Protein AF-A0A6H0ZRG8-F1 (afdb_monomer_lite)

Sequence (282 aa):
MTDARDALKAEMEMLRTNYLALLDKEEKEQVYQKYLEENTRLIPRDFVQNHGVSFDIVLRKPAFGADYKSDFFFLSKSTVLWHAVHIEIEKPASKYFKDSTNEFHPDFLHAQQQINDWRAWLDRSNEGAFRSAVSALMVPLATNPIEHKYVLVYGRRSEYDGNDIRRSKVAALVKSSGIKIQSFDSLAEGLAGKSPVNIGIRKNEYIDVIGDEFLKSEGCAWIEPTQFRLSQSAKDKLMNMDGGGPYMKSVRTVGGKSVDSYKYVGENVRVRSDKEPVIDEA

InterPro domains:
  IPR025359 Shedu protein SduA, C-terminal [PF14082] (27-187)

Foldseek 3Di:
DVVVVVVVVVVLVVLLVVLVVVLVPQDAPVVVLVSCQVVVLLPDDPPADPQGWQLLEKEAQDDDDPPDTARIWTWHDDPAEIETEGEHEHHQAFAQADPPDLHGDVVNVVLVVNVVVVVVVCVPPCVVVVLLQCVQRCPDPSVHYYDYAYEYAGHAPVNCPPPPSSVVVQVVVVPDPRYHYHYSNVSSVSNVPGDHGWYWYRDPQATETDDLASPSLLCLQIGDQARYEYEPNHLVVLLPPDCPDPPHQSWHADPNDIDRSSNVSSVRHHYDYPPDDPDDPD

pLDDT: mean 91.86, std 9.95, range [37.97, 98.69]

Structure (mmCIF, N/CA/C/O backbone):
data_AF-A0A6H0ZRG8-F1
#
_entry.id   AF-A0A6H0ZRG8-F1
#
loop_
_atom_site.group_PDB
_atom_site.id
_atom_site.type_symbol
_atom_site.label_atom_id
_atom_site.label_alt_id
_atom_site.label_comp_id
_atom_site.label_asym_id
_atom_site.label_entity_id
_atom_site.label_seq_id
_atom_site.pdbx_PDB_ins_code
_atom_site.Cartn_x
_atom_site.Cartn_y
_atom_site.Cartn_z
_atom_site.occupancy
_atom_site.B_iso_or_equiv
_atom_site.auth_seq_id
_atom_site.auth_comp_id
_atom_site.auth_asym_id
_atom_site.auth_atom_id
_atom_site.pdbx_PDB_model_num
ATOM 1 N N . MET A 1 1 ? -10.791 -27.011 -13.797 1.00 57.69 1 MET A N 1
ATOM 2 C CA . MET A 1 1 ? -11.063 -25.613 -13.384 1.00 57.69 1 MET A CA 1
ATOM 3 C C . MET A 1 1 ? -11.597 -25.520 -11.950 1.00 57.69 1 MET A C 1
ATOM 5 O O . MET A 1 1 ? -11.272 -24.551 -11.283 1.00 57.69 1 MET A O 1
ATOM 9 N N . THR A 1 2 ? -12.355 -26.509 -11.459 1.00 67.81 2 THR A N 1
ATOM 10 C CA . THR A 1 2 ? -12.862 -26.592 -10.070 1.00 67.81 2 THR A CA 1
ATOM 11 C C . THR A 1 2 ? -11.737 -26.696 -9.030 1.00 67.81 2 THR A C 1
ATOM 13 O O . THR A 1 2 ? -11.695 -25.905 -8.101 1.00 67.81 2 THR A O 1
ATOM 16 N N . ASP A 1 3 ? -10.741 -27.547 -9.287 1.00 82.19 3 ASP A N 1
ATOM 17 C CA . ASP A 1 3 ? -9.655 -27.860 -8.344 1.00 82.19 3 ASP A CA 1
ATOM 18 C C . ASP A 1 3 ? -8.785 -26.647 -7.943 1.00 82.19 3 ASP A C 1
ATOM 20 O O . ASP A 1 3 ? -8.596 -26.366 -6.766 1.00 82.19 3 ASP A O 1
ATOM 24 N N . ALA A 1 4 ? -8.345 -25.827 -8.907 1.00 85.25 4 ALA A N 1
ATOM 25 C CA . ALA A 1 4 ? -7.538 -2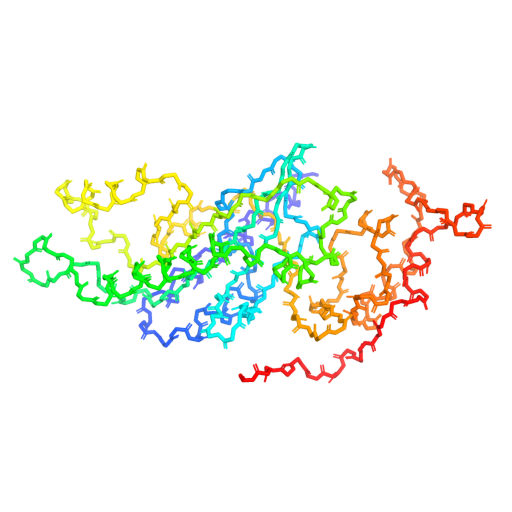4.632 -8.617 1.00 85.25 4 ALA A CA 1
ATOM 26 C C . ALA A 1 4 ? -8.313 -23.547 -7.844 1.00 85.25 4 ALA A C 1
ATOM 28 O O . ALA A 1 4 ? -7.747 -22.835 -7.015 1.00 85.25 4 ALA A O 1
ATOM 29 N N . ARG A 1 5 ? -9.618 -23.415 -8.109 1.00 86.56 5 ARG A N 1
ATOM 30 C CA . ARG A 1 5 ? -10.486 -22.478 -7.386 1.00 86.56 5 ARG A CA 1
ATOM 31 C C . ARG A 1 5 ? -10.724 -22.952 -5.953 1.00 86.56 5 ARG A C 1
ATOM 33 O O . ARG A 1 5 ? -10.727 -22.128 -5.041 1.00 86.56 5 ARG A O 1
ATOM 40 N N . ASP A 1 6 ? -10.917 -24.253 -5.770 1.00 91.00 6 ASP A N 1
ATOM 41 C CA . ASP A 1 6 ? -11.123 -24.861 -4.459 1.00 91.00 6 ASP A CA 1
ATOM 42 C C . ASP A 1 6 ? -9.838 -24.813 -3.621 1.00 91.00 6 ASP A C 1
ATOM 44 O O . ASP A 1 6 ? -9.893 -24.442 -2.449 1.00 91.00 6 ASP A O 1
ATOM 48 N N . ALA A 1 7 ? -8.677 -25.055 -4.239 1.00 91.50 7 ALA A N 1
ATOM 49 C CA . ALA A 1 7 ? -7.369 -24.891 -3.612 1.00 91.50 7 ALA A CA 1
ATOM 50 C C . ALA A 1 7 ? -7.129 -23.445 -3.151 1.00 91.50 7 ALA A C 1
ATOM 52 O O . ALA A 1 7 ? -6.789 -23.221 -1.991 1.00 91.50 7 ALA A O 1
ATOM 53 N N . LEU A 1 8 ? -7.391 -22.455 -4.016 1.00 90.50 8 LEU A N 1
ATOM 54 C CA . LEU A 1 8 ? -7.283 -21.041 -3.647 1.00 90.50 8 LEU A CA 1
ATOM 55 C C . LEU A 1 8 ? -8.231 -20.691 -2.493 1.00 90.50 8 LEU A C 1
ATOM 57 O O . LEU A 1 8 ? -7.849 -19.996 -1.558 1.00 90.50 8 LEU A O 1
ATOM 61 N N . LYS A 1 9 ? -9.471 -21.186 -2.524 1.00 92.12 9 LYS A N 1
ATOM 62 C CA . LYS A 1 9 ? -10.422 -20.956 -1.434 1.00 92.12 9 LYS A CA 1
ATOM 63 C C . LYS A 1 9 ? -9.913 -21.544 -0.114 1.00 92.12 9 LYS A C 1
ATOM 65 O O . LYS A 1 9 ? -10.014 -20.881 0.914 1.00 92.12 9 LYS A O 1
ATOM 70 N N . ALA A 1 10 ? -9.353 -22.753 -0.139 1.00 93.81 10 ALA A N 1
ATOM 71 C CA . ALA A 1 10 ? -8.781 -23.393 1.043 1.00 93.81 10 ALA A CA 1
ATOM 72 C C . ALA A 1 10 ? -7.569 -22.621 1.593 1.00 93.81 10 ALA A C 1
ATOM 74 O O . ALA A 1 10 ? -7.486 -22.400 2.800 1.00 93.81 10 ALA A O 1
ATOM 75 N N . GLU A 1 11 ? -6.674 -22.152 0.718 1.00 93.25 11 GLU A N 1
ATOM 76 C CA . GLU A 1 11 ? -5.546 -21.284 1.083 1.00 93.25 11 GLU A CA 1
ATOM 77 C C . GLU A 1 11 ? -6.035 -20.004 1.774 1.00 93.25 11 GLU A C 1
ATOM 79 O O . GLU A 1 11 ? -5.527 -19.621 2.827 1.00 93.25 11 GLU A O 1
ATOM 84 N N . MET A 1 12 ? -7.066 -19.362 1.221 1.00 94.62 12 MET A N 1
ATOM 85 C CA . MET A 1 12 ? -7.608 -18.115 1.760 1.00 94.62 12 MET A CA 1
ATOM 86 C C . MET A 1 12 ? -8.301 -18.302 3.108 1.00 94.62 12 MET A C 1
ATOM 88 O O . MET A 1 12 ? -8.148 -17.450 3.981 1.00 94.62 12 MET A O 1
ATOM 92 N N . GLU A 1 13 ? -9.029 -19.402 3.309 1.00 95.56 13 GLU A N 1
ATOM 93 C CA . GLU A 1 13 ? -9.603 -19.714 4.622 1.00 95.56 13 GLU A CA 1
ATOM 94 C C . GLU A 1 13 ? -8.511 -20.030 5.648 1.00 95.56 13 GLU A C 1
ATOM 96 O O . GLU A 1 13 ? -8.575 -19.546 6.775 1.00 95.56 13 GLU A O 1
ATOM 101 N N . MET A 1 14 ? -7.456 -20.752 5.259 1.00 96.44 14 MET A N 1
ATOM 102 C CA . MET A 1 14 ? -6.316 -20.997 6.145 1.00 96.44 14 MET A CA 1
ATOM 103 C C . MET A 1 14 ? -5.613 -19.691 6.536 1.00 96.44 14 MET A C 1
ATOM 105 O O . MET A 1 14 ? -5.341 -19.466 7.717 1.00 96.44 14 MET A O 1
ATOM 109 N N . LEU A 1 15 ? -5.372 -18.801 5.567 1.00 97.44 15 LEU A N 1
ATOM 110 C CA . LEU A 1 15 ? -4.828 -17.468 5.817 1.00 97.44 15 LEU A CA 1
ATOM 111 C C . LEU A 1 15 ? -5.726 -16.679 6.775 1.00 97.44 15 LEU A C 1
ATOM 113 O O . LEU A 1 15 ? -5.236 -16.092 7.738 1.00 97.44 15 LEU A O 1
ATOM 117 N N . ARG A 1 16 ? -7.042 -16.701 6.550 1.00 97.56 16 ARG A N 1
ATOM 118 C CA . ARG A 1 16 ? -8.023 -16.040 7.414 1.00 97.56 16 ARG A CA 1
ATOM 119 C C . ARG A 1 16 ? -7.945 -16.552 8.850 1.00 97.56 16 ARG A C 1
ATOM 121 O O . ARG A 1 16 ? -7.878 -15.743 9.772 1.00 97.56 16 ARG A O 1
ATOM 128 N N . THR A 1 17 ? -7.944 -17.869 9.045 1.00 97.69 17 THR A N 1
ATOM 129 C CA . THR A 1 17 ? -7.867 -18.493 10.372 1.00 97.69 17 THR A CA 1
ATOM 130 C C . THR A 1 17 ? -6.570 -18.125 11.084 1.00 97.69 17 THR A C 1
ATOM 132 O O . THR A 1 17 ? -6.612 -17.676 12.229 1.00 97.69 17 THR A O 1
ATOM 135 N N . ASN A 1 18 ? -5.429 -18.252 10.402 1.00 98.19 18 ASN A N 1
ATOM 136 C CA . ASN A 1 18 ? -4.121 -17.930 10.972 1.00 98.19 18 ASN A CA 1
ATOM 137 C C . ASN A 1 18 ? -4.013 -16.449 11.343 1.00 98.19 18 ASN A C 1
ATOM 139 O O . ASN A 1 18 ? -3.494 -16.114 12.408 1.00 98.19 18 ASN A O 1
ATOM 143 N N . TYR A 1 19 ? -4.533 -15.572 10.484 1.00 98.19 19 TYR A N 1
ATOM 144 C CA . TYR A 1 19 ? -4.542 -14.140 10.723 1.00 98.19 19 TYR A CA 1
ATOM 145 C C . TYR A 1 19 ? -5.405 -13.778 11.929 1.00 98.19 19 TYR A C 1
ATOM 147 O O . TYR A 1 19 ? -4.916 -13.110 12.830 1.00 98.19 19 TYR A O 1
ATOM 155 N N . LEU A 1 20 ? -6.651 -14.258 12.005 1.00 97.38 20 LEU A N 1
ATOM 156 C CA . LEU A 1 20 ? -7.523 -13.972 13.150 1.00 97.38 20 LEU A CA 1
ATOM 157 C C . LEU A 1 20 ? -6.910 -14.467 14.467 1.00 97.38 20 LEU A C 1
ATOM 159 O O . LEU A 1 20 ? -6.910 -13.723 15.441 1.00 97.38 20 LEU A O 1
ATOM 163 N N . ALA A 1 21 ? -6.295 -15.654 14.468 1.00 97.81 21 ALA A N 1
ATOM 164 C CA . ALA A 1 21 ? -5.585 -16.177 15.634 1.00 97.81 21 ALA A CA 1
ATOM 165 C C . ALA A 1 21 ? -4.358 -15.333 16.032 1.00 97.81 21 ALA A C 1
ATOM 167 O O . ALA A 1 21 ? -3.977 -15.322 17.200 1.00 97.81 21 ALA A O 1
ATOM 168 N N . LEU A 1 22 ? -3.713 -14.637 15.088 1.00 98.19 22 LEU A N 1
ATOM 169 C CA . LEU A 1 22 ? -2.627 -13.698 15.384 1.00 98.19 22 LEU A CA 1
ATOM 170 C C . LEU A 1 22 ? -3.147 -12.427 16.072 1.00 98.19 22 LEU A C 1
ATOM 172 O O . LEU A 1 22 ? -2.476 -11.911 16.961 1.00 98.19 22 LEU A O 1
ATOM 176 N N . LEU A 1 23 ? -4.329 -11.930 15.693 1.00 97.25 23 LEU A N 1
ATOM 177 C CA . LEU A 1 23 ? -4.894 -10.693 16.254 1.00 97.25 23 LEU A CA 1
ATOM 178 C C . LEU A 1 23 ? -5.216 -10.800 17.749 1.00 97.25 23 LEU A C 1
ATOM 180 O O . LEU A 1 23 ? -5.255 -9.779 18.431 1.00 97.25 23 LEU A O 1
ATOM 184 N N . ASP A 1 24 ? -5.406 -12.020 18.250 1.00 95.88 24 ASP A N 1
ATOM 185 C CA . ASP A 1 24 ? -5.707 -12.297 19.657 1.00 95.88 24 ASP A CA 1
ATOM 186 C C . ASP A 1 24 ? -4.442 -12.415 20.534 1.00 95.88 24 ASP A C 1
ATOM 188 O O . ASP A 1 24 ? -4.544 -12.614 21.742 1.00 95.88 24 ASP A O 1
ATOM 192 N N . LYS A 1 25 ? -3.237 -12.293 19.953 1.00 94.94 25 LYS A N 1
ATOM 193 C CA . LYS A 1 25 ? -1.958 -12.443 20.676 1.00 94.94 25 LYS A CA 1
ATOM 194 C C . LYS A 1 25 ? -1.406 -11.150 21.284 1.00 94.94 25 LYS A C 1
ATOM 196 O O . LYS A 1 25 ? -0.392 -11.205 21.966 1.00 94.94 25 LYS A O 1
ATOM 201 N N . GLU A 1 26 ? -2.035 -10.002 21.020 1.00 92.38 26 GLU A N 1
ATOM 202 C CA . GLU A 1 26 ? -1.608 -8.679 21.520 1.00 92.38 26 GLU A CA 1
ATOM 203 C C . GLU A 1 26 ? -0.120 -8.355 21.273 1.00 92.38 26 GLU A C 1
ATOM 205 O O . GLU A 1 26 ? 0.550 -7.686 22.058 1.00 92.38 26 GLU A O 1
ATOM 210 N N . GLU A 1 27 ? 0.400 -8.815 20.137 1.00 96.56 27 GLU A N 1
ATOM 211 C CA . GLU A 1 27 ? 1.786 -8.600 19.734 1.00 96.56 27 GLU A CA 1
ATOM 212 C C . GLU A 1 27 ? 2.113 -7.119 19.485 1.00 96.56 27 GLU A C 1
ATOM 214 O O . GLU A 1 27 ? 1.245 -6.243 19.409 1.00 96.56 27 GLU A O 1
ATOM 219 N N . LYS A 1 28 ? 3.404 -6.827 19.309 1.00 93.94 28 LYS A N 1
ATOM 220 C CA . LYS A 1 28 ? 3.862 -5.502 18.872 1.00 93.94 28 LYS A CA 1
ATOM 221 C C . LYS A 1 28 ? 3.460 -5.253 17.416 1.00 93.94 28 LYS A C 1
ATOM 223 O O . LYS A 1 28 ? 3.472 -6.174 16.606 1.00 93.94 28 LYS A O 1
ATOM 228 N N . GLU A 1 29 ? 3.217 -3.992 17.068 1.00 91.81 29 GLU A N 1
ATOM 229 C CA . GLU A 1 29 ? 2.855 -3.530 15.715 1.00 91.81 29 GLU A CA 1
ATOM 230 C C . GLU A 1 29 ? 3.707 -4.162 14.600 1.00 91.81 29 GLU A C 1
ATOM 232 O O . GLU A 1 29 ? 3.181 -4.663 13.609 1.00 91.81 29 GLU A O 1
ATOM 237 N N . GLN A 1 30 ? 5.021 -4.264 14.824 1.00 93.81 30 GLN A N 1
ATOM 238 C CA . GLN A 1 30 ? 5.968 -4.786 13.833 1.00 93.81 30 GLN A CA 1
ATOM 239 C C . GLN A 1 30 ? 5.754 -6.264 13.482 1.00 93.81 30 GLN A C 1
ATOM 241 O O . GLN A 1 30 ? 6.111 -6.692 12.384 1.00 93.81 30 GLN A O 1
ATOM 246 N N . VAL A 1 31 ? 5.134 -7.040 14.376 1.00 96.94 31 VAL A N 1
ATOM 247 C CA . VAL A 1 31 ? 4.731 -8.421 14.082 1.00 96.94 31 VAL A CA 1
ATOM 248 C C . VAL A 1 31 ? 3.605 -8.431 13.050 1.00 96.94 31 VAL A C 1
ATOM 250 O O . VAL A 1 31 ? 3.653 -9.214 12.103 1.00 96.94 31 VAL A O 1
ATOM 253 N N . TYR A 1 32 ? 2.624 -7.534 13.179 1.00 97.50 32 TYR A N 1
ATOM 254 C CA . TYR A 1 32 ? 1.528 -7.428 12.216 1.00 97.50 32 TYR A CA 1
ATOM 255 C C . TYR A 1 32 ? 1.995 -6.835 10.890 1.00 97.50 32 TYR A C 1
ATOM 257 O O . TYR A 1 32 ? 1.616 -7.360 9.848 1.00 97.50 32 TYR A O 1
ATOM 265 N N . GLN A 1 33 ? 2.865 -5.819 10.916 1.00 96.56 33 GLN A N 1
ATOM 266 C CA . GLN A 1 33 ? 3.504 -5.282 9.711 1.00 96.56 33 GLN A CA 1
ATOM 267 C C . GLN A 1 33 ? 4.164 -6.405 8.902 1.00 96.56 33 GLN A C 1
ATOM 269 O O . GLN A 1 33 ? 3.836 -6.606 7.733 1.00 96.56 33 GLN A O 1
ATOM 274 N N . LYS A 1 34 ? 5.046 -7.180 9.546 1.00 96.81 34 LYS A N 1
ATOM 275 C CA . LYS A 1 34 ? 5.741 -8.303 8.909 1.00 96.81 34 LYS A CA 1
ATOM 276 C C . LYS A 1 34 ? 4.759 -9.348 8.379 1.00 96.81 34 LYS A C 1
ATOM 278 O O . LYS A 1 34 ? 4.894 -9.798 7.246 1.00 96.81 34 LYS A O 1
ATOM 283 N N . TYR A 1 35 ? 3.736 -9.692 9.161 1.00 98.06 35 TYR A N 1
ATOM 284 C CA . TYR A 1 35 ? 2.728 -10.657 8.731 1.00 98.06 35 TYR A CA 1
ATOM 285 C C . TYR A 1 35 ? 1.965 -10.189 7.482 1.00 98.06 35 TYR A C 1
ATOM 287 O O . TYR A 1 35 ? 1.711 -10.990 6.585 1.00 98.06 35 TYR A O 1
ATOM 295 N N . LEU A 1 36 ? 1.614 -8.901 7.392 1.00 98.06 36 LEU A N 1
ATOM 296 C CA . LEU A 1 36 ? 0.951 -8.323 6.219 1.00 98.06 36 LEU A CA 1
ATOM 297 C C . LEU A 1 36 ? 1.880 -8.256 4.996 1.00 98.06 36 LEU A C 1
ATOM 299 O O . LEU A 1 36 ? 1.419 -8.490 3.880 1.00 98.06 36 LEU A O 1
ATOM 303 N N . GLU A 1 37 ? 3.170 -7.973 5.196 1.00 97.25 37 GLU A N 1
ATOM 304 C CA . GLU A 1 37 ? 4.193 -8.004 4.140 1.00 97.25 37 GLU A CA 1
ATOM 305 C C . GLU A 1 37 ? 4.379 -9.415 3.560 1.00 97.25 37 GLU A C 1
ATOM 307 O O . GLU A 1 37 ? 4.505 -9.569 2.347 1.00 97.25 37 GLU A O 1
ATOM 312 N N . GLU A 1 38 ? 4.331 -10.447 4.404 1.00 96.62 38 GLU A N 1
ATOM 313 C CA . GLU A 1 38 ? 4.412 -11.856 3.992 1.00 96.62 38 GLU A CA 1
ATOM 314 C C . GLU A 1 38 ? 3.092 -12.373 3.390 1.00 96.62 38 GLU A C 1
ATOM 316 O O . GLU A 1 38 ? 3.091 -13.304 2.588 1.00 96.62 38 GLU A O 1
ATOM 321 N N . ASN A 1 39 ? 1.959 -11.750 3.734 1.00 97.38 39 ASN A N 1
ATOM 322 C CA . ASN A 1 39 ? 0.618 -12.165 3.316 1.00 97.38 39 ASN A CA 1
ATOM 323 C C . ASN A 1 39 ? -0.132 -11.012 2.636 1.00 97.38 39 ASN A C 1
ATOM 325 O O . ASN A 1 39 ? -1.178 -10.548 3.101 1.00 97.38 39 ASN A O 1
ATOM 329 N N . THR A 1 40 ? 0.387 -10.555 1.494 1.00 97.38 40 THR A N 1
ATOM 330 C CA . THR A 1 40 ? 0.013 -9.272 0.867 1.00 97.38 40 THR A CA 1
ATOM 331 C C . THR A 1 40 ? -1.451 -9.129 0.442 1.00 97.38 40 THR A C 1
ATOM 333 O O . THR A 1 40 ? -1.909 -8.007 0.200 1.00 97.38 40 THR A O 1
ATOM 336 N N . ARG A 1 41 ? -2.224 -10.225 0.407 1.00 96.62 41 ARG A N 1
ATOM 337 C CA . ARG A 1 41 ? -3.690 -10.193 0.248 1.00 96.62 41 ARG A CA 1
ATOM 338 C C . ARG A 1 41 ? -4.390 -9.483 1.410 1.00 96.62 41 ARG A C 1
ATOM 340 O O . ARG A 1 41 ? -5.469 -8.930 1.218 1.00 96.62 41 ARG A O 1
ATOM 347 N N . LEU A 1 42 ? -3.804 -9.482 2.605 1.00 97.88 42 LEU A N 1
ATOM 348 C CA . LEU A 1 42 ? -4.384 -8.820 3.774 1.00 97.88 42 LEU A CA 1
ATOM 349 C C . LEU A 1 42 ? -4.186 -7.302 3.754 1.00 97.88 42 LEU A C 1
ATOM 351 O O . LEU A 1 42 ? -4.976 -6.590 4.369 1.00 97.88 42 LEU A O 1
ATOM 355 N N . ILE A 1 43 ? -3.208 -6.786 3.002 1.00 98.12 43 ILE A N 1
ATOM 356 C CA . ILE A 1 43 ? -2.989 -5.339 2.882 1.00 98.12 43 ILE A CA 1
ATOM 357 C C . ILE A 1 43 ? -4.286 -4.670 2.372 1.00 98.12 43 ILE A C 1
ATOM 359 O O . ILE A 1 43 ? -4.951 -5.201 1.466 1.00 98.12 43 ILE A O 1
ATOM 363 N N . PRO A 1 44 ? -4.697 -3.522 2.944 1.00 96.81 44 PRO A N 1
ATOM 364 C CA . PRO A 1 44 ? -5.856 -2.777 2.467 1.00 96.81 44 PRO A CA 1
ATOM 365 C C . PRO A 1 44 ? -5.837 -2.524 0.953 1.00 96.81 44 PRO A C 1
ATOM 367 O O . PRO A 1 44 ? -4.786 -2.349 0.330 1.00 96.81 44 PRO A O 1
ATOM 370 N N . ARG A 1 45 ? -7.029 -2.528 0.350 1.00 96.06 45 ARG A N 1
ATOM 371 C CA . ARG A 1 45 ? -7.252 -2.221 -1.078 1.00 96.06 45 ARG A CA 1
ATOM 372 C C . ARG A 1 45 ? -8.345 -1.171 -1.269 1.00 96.06 45 ARG A C 1
ATOM 374 O O . ARG A 1 45 ? -8.895 -1.030 -2.358 1.00 96.06 45 ARG A O 1
ATOM 381 N N . ASP A 1 46 ? -8.679 -0.443 -0.208 1.00 95.62 46 ASP A N 1
ATOM 382 C CA . ASP A 1 46 ? -9.562 0.710 -0.306 1.00 95.62 46 ASP A CA 1
ATOM 383 C C . ASP A 1 46 ? -9.000 1.705 -1.319 1.00 95.62 46 ASP A C 1
ATOM 385 O O . ASP A 1 46 ? -7.788 1.880 -1.443 1.00 95.62 46 ASP A O 1
ATOM 389 N N . PHE A 1 47 ? -9.902 2.337 -2.064 1.00 96.50 47 PHE A N 1
ATOM 390 C CA . PHE A 1 47 ? -9.569 3.267 -3.141 1.00 96.50 47 PHE A CA 1
ATOM 391 C C . PHE A 1 47 ? -8.805 2.661 -4.330 1.00 96.50 47 PHE A C 1
ATOM 393 O O . PHE A 1 47 ? -8.344 3.414 -5.185 1.00 96.50 47 PHE A O 1
ATOM 400 N N . VAL A 1 48 ? -8.709 1.335 -4.467 1.00 96.88 48 VAL A N 1
ATOM 401 C CA . VAL A 1 48 ? -8.265 0.743 -5.738 1.00 96.88 48 VAL A CA 1
ATOM 402 C C . VAL A 1 48 ? -9.261 1.092 -6.850 1.00 96.88 48 VAL A C 1
ATOM 404 O O . VAL A 1 48 ? -10.474 0.947 -6.705 1.00 96.88 48 VAL A O 1
ATOM 407 N N . GLN A 1 49 ? -8.729 1.584 -7.962 1.00 96.31 49 GLN A N 1
ATOM 408 C CA . GLN A 1 49 ? -9.448 1.934 -9.180 1.00 96.31 49 GLN A CA 1
ATOM 409 C C . GLN A 1 49 ? -9.456 0.761 -10.174 1.00 96.31 49 GLN A C 1
ATOM 411 O O . GLN A 1 49 ? -8.865 -0.294 -9.948 1.00 96.31 49 GLN A O 1
ATOM 416 N N . ASN A 1 50 ? -10.125 0.950 -11.310 1.00 94.06 50 ASN A N 1
ATOM 417 C CA . ASN A 1 50 ? -10.414 -0.098 -12.289 1.00 94.06 50 ASN A CA 1
ATOM 418 C C . ASN A 1 50 ? -9.177 -0.742 -12.950 1.00 94.06 50 ASN A C 1
ATOM 420 O O . ASN A 1 50 ? -9.305 -1.834 -13.493 1.00 94.06 50 ASN A O 1
ATOM 424 N N . HIS A 1 51 ? -7.996 -0.113 -12.916 1.00 92.88 51 HIS A N 1
ATOM 425 C CA . HIS A 1 51 ? -6.753 -0.735 -13.402 1.00 92.88 51 HIS A CA 1
ATOM 426 C C . HIS A 1 51 ? -5.953 -1.459 -12.307 1.00 92.88 51 HIS A C 1
ATOM 428 O O . HIS A 1 51 ? -4.844 -1.918 -12.577 1.00 92.88 51 HIS A O 1
ATOM 434 N N . GLY A 1 52 ? -6.487 -1.566 -11.088 1.00 95.25 52 GLY A N 1
ATOM 435 C CA . GLY A 1 52 ? -5.817 -2.243 -9.983 1.00 95.25 52 GLY A CA 1
ATOM 436 C C . GLY A 1 52 ? -4.674 -1.430 -9.374 1.00 95.25 52 GLY A C 1
ATOM 437 O O . GLY A 1 52 ? -4.573 -0.212 -9.556 1.00 95.25 52 GLY A O 1
ATOM 438 N N . VAL A 1 53 ? -3.825 -2.114 -8.610 1.00 97.38 53 VAL A N 1
ATOM 439 C CA . VAL A 1 53 ? -2.597 -1.546 -8.045 1.00 97.38 53 VAL A CA 1
ATOM 440 C C . VAL A 1 53 ? -1.548 -1.437 -9.154 1.00 97.38 53 VAL A C 1
ATOM 442 O O . VAL A 1 53 ? -1.393 -2.344 -9.970 1.00 97.38 53 VAL A O 1
ATOM 445 N N . SER A 1 54 ? -0.830 -0.316 -9.220 1.00 97.44 54 SER A N 1
ATOM 446 C CA . SER A 1 54 ? 0.185 -0.094 -10.248 1.00 97.44 54 SER A CA 1
ATOM 447 C C . SER A 1 54 ? 1.269 -1.160 -10.147 1.00 97.44 54 SER A C 1
ATOM 449 O O . SER A 1 54 ? 1.931 -1.285 -9.119 1.00 97.44 54 SER A O 1
ATOM 451 N N . PHE A 1 55 ? 1.412 -1.938 -11.219 1.00 96.06 55 PHE A N 1
ATOM 452 C CA . PHE A 1 55 ? 2.342 -3.065 -11.320 1.00 96.06 55 PHE A CA 1
ATOM 453 C C . PHE A 1 55 ? 2.181 -4.144 -10.242 1.00 96.06 55 PHE A C 1
ATOM 455 O O . PHE A 1 55 ? 3.099 -4.928 -10.040 1.00 96.06 55 PHE A O 1
ATOM 462 N N . ASP A 1 56 ? 1.035 -4.192 -9.558 1.00 97.31 56 ASP A N 1
ATOM 463 C CA . ASP A 1 56 ? 0.842 -5.020 -8.365 1.00 97.31 56 ASP A CA 1
ATOM 464 C C . ASP A 1 56 ? 1.954 -4.821 -7.312 1.00 97.31 56 ASP A C 1
ATOM 466 O O . ASP A 1 56 ? 2.318 -5.752 -6.600 1.00 97.31 56 ASP A O 1
ATOM 470 N N . ILE A 1 57 ? 2.478 -3.594 -7.181 1.00 98.50 57 ILE A N 1
ATOM 471 C CA . ILE A 1 57 ? 3.492 -3.227 -6.183 1.00 98.50 57 ILE A CA 1
ATOM 472 C C . ILE A 1 57 ? 2.872 -2.362 -5.087 1.00 98.50 57 ILE A C 1
ATOM 474 O O . ILE A 1 57 ? 2.303 -1.300 -5.351 1.00 98.50 57 ILE A O 1
ATOM 478 N N . VAL A 1 58 ? 3.066 -2.784 -3.839 1.00 98.69 58 VAL A N 1
ATOM 479 C CA . VAL A 1 58 ? 2.858 -1.961 -2.644 1.00 98.69 58 VAL A CA 1
ATOM 480 C C . VAL A 1 58 ? 4.222 -1.625 -2.058 1.00 98.69 58 VAL A C 1
ATOM 482 O O . VAL A 1 58 ? 5.013 -2.520 -1.769 1.00 98.69 58 VAL A O 1
ATOM 485 N N . LEU A 1 59 ? 4.507 -0.341 -1.860 1.00 98.31 59 LEU A N 1
ATOM 486 C CA . LEU A 1 59 ? 5.707 0.086 -1.155 1.00 98.31 59 LEU A CA 1
ATOM 487 C C . LEU A 1 59 ? 5.504 -0.092 0.348 1.00 98.31 59 LEU A C 1
ATOM 489 O O . LEU A 1 59 ? 4.508 0.391 0.888 1.00 98.31 59 LEU A O 1
ATOM 493 N N . ARG A 1 60 ? 6.451 -0.749 1.020 1.00 96.81 60 ARG A N 1
ATOM 494 C CA . ARG A 1 60 ? 6.495 -0.781 2.487 1.00 96.81 60 ARG A CA 1
ATOM 495 C C . ARG A 1 60 ? 7.257 0.423 3.008 1.00 96.81 60 ARG A C 1
ATOM 497 O O . ARG A 1 60 ? 8.299 0.779 2.452 1.00 96.81 60 ARG A O 1
ATOM 504 N N . LYS A 1 61 ? 6.749 1.027 4.079 1.00 95.44 61 LYS A N 1
ATOM 505 C CA . LYS A 1 61 ? 7.476 2.027 4.856 1.00 95.44 61 LYS A CA 1
ATOM 506 C C . LYS A 1 61 ? 8.103 3.176 4.032 1.00 95.44 61 LYS A C 1
ATOM 508 O O . LYS A 1 61 ? 9.202 3.611 4.392 1.00 95.44 61 LYS A O 1
ATOM 513 N N . PRO A 1 62 ? 7.501 3.682 2.926 1.00 94.50 62 PRO A N 1
ATOM 514 C CA . PRO A 1 62 ? 8.156 4.719 2.143 1.00 94.50 62 PRO A CA 1
ATOM 515 C C . PRO A 1 62 ? 8.115 6.058 2.873 1.00 94.50 62 PRO A C 1
ATOM 517 O O . PRO A 1 62 ? 7.057 6.541 3.275 1.00 94.50 62 PRO A O 1
ATOM 520 N N . ALA A 1 63 ? 9.278 6.695 2.969 1.00 91.69 63 ALA A N 1
ATOM 521 C CA . ALA A 1 63 ? 9.365 8.069 3.430 1.00 91.69 63 ALA A CA 1
ATOM 522 C C . ALA A 1 63 ? 8.842 9.046 2.362 1.00 91.69 63 ALA A C 1
ATOM 524 O O . ALA A 1 63 ? 9.096 8.882 1.159 1.00 91.69 63 ALA A O 1
ATOM 525 N N . PHE A 1 64 ? 8.151 10.092 2.804 1.00 87.19 64 PHE A N 1
ATOM 526 C CA . PHE A 1 64 ? 7.778 11.247 1.995 1.00 87.19 64 PHE A CA 1
ATOM 527 C C . PHE A 1 64 ? 7.889 12.529 2.825 1.00 87.19 64 PHE A C 1
ATOM 529 O O . PHE A 1 64 ? 7.557 12.571 4.005 1.00 87.19 64 PHE A O 1
ATOM 536 N N . GLY A 1 65 ? 8.409 13.590 2.208 1.00 82.00 65 GLY A N 1
ATOM 537 C CA . GLY A 1 65 ? 8.909 14.727 2.979 1.00 82.00 65 GLY A CA 1
ATOM 538 C C . GLY A 1 65 ? 10.108 14.344 3.850 1.00 82.00 65 GLY A C 1
ATOM 539 O O . GLY A 1 65 ? 10.744 13.316 3.619 1.00 82.00 65 GLY A O 1
ATOM 540 N N . ALA A 1 66 ? 10.438 15.199 4.817 1.00 80.75 66 ALA A N 1
ATOM 541 C CA . ALA A 1 66 ? 11.520 14.940 5.767 1.00 80.75 66 ALA A CA 1
ATOM 542 C C . ALA A 1 66 ? 11.066 14.080 6.960 1.00 80.75 66 ALA A C 1
ATOM 544 O O . ALA A 1 66 ? 11.877 13.349 7.520 1.00 80.75 66 ALA A O 1
ATOM 545 N N . ASP A 1 67 ? 9.776 14.143 7.306 1.00 86.06 67 ASP A N 1
ATOM 546 C CA . ASP A 1 67 ? 9.285 13.711 8.620 1.00 86.06 67 ASP A CA 1
ATOM 547 C C . ASP A 1 67 ? 8.221 12.606 8.561 1.00 86.06 67 ASP A C 1
ATOM 549 O O . ASP A 1 67 ? 7.798 12.112 9.605 1.00 86.06 67 ASP A O 1
ATOM 553 N N . TYR A 1 68 ? 7.755 12.217 7.367 1.00 92.12 68 TYR A N 1
ATOM 554 C CA . TYR A 1 68 ? 6.622 11.300 7.235 1.00 92.12 68 TYR A CA 1
ATOM 555 C C . TYR A 1 68 ? 7.004 9.982 6.578 1.00 92.12 68 TYR A C 1
ATOM 557 O O . TYR A 1 68 ? 7.805 9.916 5.644 1.00 92.12 68 TYR A O 1
ATOM 565 N N . LYS A 1 69 ? 6.381 8.920 7.077 1.00 94.19 69 LYS A N 1
ATOM 566 C CA . LYS A 1 69 ? 6.540 7.537 6.643 1.00 94.19 69 LYS A CA 1
ATOM 567 C C . LYS A 1 69 ? 5.179 6.881 6.826 1.00 94.19 69 LYS A C 1
ATOM 569 O O . LYS A 1 69 ? 4.617 6.993 7.907 1.00 94.19 69 LYS A O 1
ATOM 574 N N . SER A 1 70 ? 4.643 6.277 5.772 1.00 96.12 70 SER A N 1
ATOM 575 C CA . SER A 1 70 ? 3.444 5.437 5.859 1.00 96.12 70 SER A CA 1
ATOM 576 C C . SER A 1 70 ? 3.856 3.981 5.981 1.00 96.12 70 SER A C 1
ATOM 578 O O . SER A 1 70 ? 4.874 3.603 5.410 1.00 96.12 70 SER A O 1
ATOM 580 N N . ASP A 1 71 ? 3.081 3.140 6.656 1.00 97.75 71 ASP A N 1
ATOM 581 C CA . ASP A 1 71 ? 3.394 1.708 6.739 1.00 97.75 71 ASP A CA 1
ATOM 582 C C . ASP A 1 71 ? 3.314 1.002 5.392 1.00 97.75 71 ASP A C 1
ATOM 584 O O . ASP A 1 71 ? 4.182 0.191 5.040 1.00 97.75 71 ASP A O 1
ATOM 588 N N . PHE A 1 72 ? 2.296 1.357 4.608 1.00 98.50 72 PHE A N 1
ATOM 589 C CA . PHE A 1 72 ? 2.169 0.938 3.223 1.00 98.50 72 PHE A CA 1
ATOM 590 C C . PHE A 1 72 ? 1.731 2.090 2.329 1.00 98.50 72 PHE A C 1
ATOM 592 O O . PHE A 1 72 ? 1.021 3.015 2.723 1.00 98.50 72 PHE A O 1
ATOM 599 N N . PHE A 1 73 ? 2.105 1.984 1.064 1.00 98.50 73 PHE A N 1
ATOM 600 C CA . PHE A 1 73 ? 1.689 2.913 0.034 1.00 98.50 73 PHE A CA 1
ATOM 601 C C . PHE A 1 73 ? 1.483 2.185 -1.281 1.00 98.50 73 PHE A C 1
ATOM 603 O O . PHE A 1 73 ? 2.284 1.330 -1.663 1.00 98.50 73 PHE A O 1
ATOM 610 N N . PHE A 1 74 ? 0.463 2.579 -2.031 1.00 98.69 74 PHE A N 1
ATOM 611 C CA . PHE A 1 74 ? 0.367 2.176 -3.422 1.00 98.69 74 PHE A CA 1
ATOM 612 C C . PHE A 1 74 ? -0.263 3.245 -4.297 1.00 98.69 74 PHE A C 1
ATOM 614 O O . PHE A 1 74 ? -1.019 4.109 -3.853 1.00 98.69 74 PHE A O 1
ATOM 621 N N . LEU A 1 75 ? 0.027 3.129 -5.588 1.00 98.44 75 LEU A N 1
ATOM 622 C CA . LEU A 1 75 ? -0.673 3.858 -6.627 1.00 98.44 75 LEU A CA 1
ATOM 623 C C . LEU A 1 75 ? -1.725 2.956 -7.254 1.00 98.44 75 LEU A C 1
ATOM 625 O O . LEU A 1 75 ? -1.465 1.794 -7.551 1.00 98.44 75 LEU A O 1
ATOM 629 N N . SER A 1 76 ? -2.904 3.503 -7.499 1.00 97.88 76 SER A N 1
ATOM 630 C CA . SER A 1 76 ? -3.912 2.899 -8.360 1.00 97.88 76 SER A CA 1
ATOM 631 C C . SER A 1 76 ? -4.329 3.923 -9.403 1.00 97.88 76 SER A C 1
ATOM 633 O O . SER A 1 76 ? -4.248 5.120 -9.141 1.00 97.88 76 SER A O 1
ATOM 635 N N . LYS A 1 77 ? -4.709 3.479 -10.603 1.00 95.06 77 LYS A N 1
ATOM 636 C CA . LYS A 1 77 ? -5.074 4.393 -11.692 1.00 95.06 77 LYS A CA 1
ATOM 637 C C . LYS A 1 77 ? -6.417 4.063 -12.310 1.00 95.06 77 LYS A C 1
ATOM 639 O O . LYS A 1 77 ? -6.813 2.905 -12.427 1.00 95.06 77 LYS A O 1
ATOM 644 N N . SER A 1 78 ? -7.053 5.114 -12.796 1.00 94.75 78 SER A N 1
ATOM 645 C CA . SER A 1 78 ? -8.034 5.065 -13.875 1.00 94.75 78 SER A CA 1
ATOM 646 C C . SER A 1 78 ? -7.421 5.669 -15.141 1.00 94.75 78 SER A C 1
ATOM 648 O O . SER A 1 78 ? -6.239 6.015 -15.174 1.00 94.75 78 SER A O 1
ATOM 650 N N . THR A 1 79 ? -8.216 5.833 -16.195 1.00 93.69 79 THR A N 1
ATOM 651 C CA . THR A 1 79 ? -7.786 6.570 -17.393 1.00 93.69 79 THR A CA 1
ATOM 652 C C . THR A 1 79 ? -7.540 8.058 -17.121 1.00 93.69 79 THR A C 1
ATOM 654 O O . THR A 1 79 ? -6.769 8.678 -17.846 1.00 93.69 79 THR A O 1
ATOM 657 N N . VAL A 1 80 ? -8.158 8.638 -16.083 1.00 94.88 80 VAL A N 1
ATOM 658 C CA . VAL A 1 80 ? -8.194 10.101 -15.885 1.00 94.88 80 VAL A CA 1
ATOM 659 C C . VAL A 1 80 ? -7.360 10.602 -14.711 1.00 94.88 80 VAL A C 1
ATOM 661 O O . VAL A 1 80 ? -6.865 11.720 -14.764 1.00 94.88 80 VAL A O 1
ATOM 664 N N . LEU A 1 81 ? -7.183 9.797 -13.664 1.00 96.56 81 LEU A N 1
ATOM 665 C CA . LEU A 1 81 ? -6.448 10.193 -12.460 1.00 96.56 81 LEU A CA 1
ATOM 666 C C . LEU A 1 81 ? -5.799 8.994 -11.771 1.00 96.56 81 LEU A C 1
ATOM 668 O O . LEU A 1 81 ? -6.182 7.843 -12.017 1.00 96.56 81 LEU A O 1
ATOM 672 N N . TRP A 1 82 ? -4.852 9.302 -10.891 1.00 97.94 82 TRP A N 1
ATOM 673 C CA . TRP A 1 82 ? -4.235 8.386 -9.940 1.00 97.94 82 TRP A CA 1
ATOM 674 C C . TRP A 1 82 ? -4.842 8.546 -8.550 1.00 97.94 82 TRP A C 1
ATOM 676 O O . TRP A 1 82 ? -5.007 9.662 -8.069 1.00 97.94 82 TRP A O 1
ATOM 686 N N . HIS A 1 83 ? -5.074 7.438 -7.859 1.00 97.94 83 HIS A N 1
ATOM 687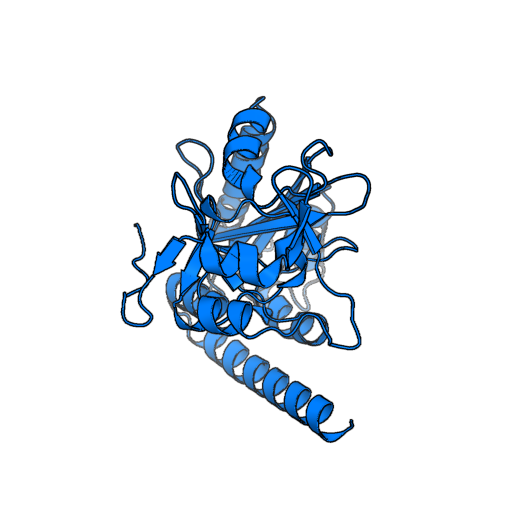 C CA . HIS A 1 83 ? -5.143 7.413 -6.405 1.00 97.94 83 HIS A CA 1
ATOM 688 C C . HIS A 1 83 ? -3.761 7.094 -5.832 1.00 97.94 83 HIS A C 1
ATOM 690 O O . HIS A 1 83 ? -3.209 6.023 -6.089 1.00 97.94 83 HIS A O 1
ATOM 696 N N . ALA A 1 84 ? -3.226 8.013 -5.033 1.00 97.56 84 ALA A N 1
ATOM 697 C CA . ALA A 1 84 ? -2.070 7.786 -4.172 1.00 97.56 84 ALA A CA 1
ATOM 698 C C . ALA A 1 84 ? -2.577 7.394 -2.783 1.00 97.56 84 ALA A C 1
ATOM 700 O O . ALA A 1 84 ? -3.010 8.257 -2.018 1.00 97.56 84 ALA A O 1
ATOM 701 N N . VAL A 1 85 ? -2.576 6.094 -2.491 1.00 98.31 85 VAL A N 1
ATOM 702 C CA . VAL A 1 85 ? -3.165 5.529 -1.274 1.00 98.31 85 VAL A CA 1
ATOM 703 C C . VAL A 1 85 ? -2.078 5.328 -0.227 1.00 98.31 85 VAL A C 1
ATOM 705 O O . VAL A 1 85 ? -1.190 4.497 -0.399 1.00 98.31 85 VAL A O 1
ATOM 708 N N . HIS A 1 86 ? -2.173 6.090 0.857 1.00 97.88 86 HIS A N 1
ATOM 709 C CA . HIS A 1 86 ? -1.318 6.007 2.038 1.00 97.88 86 HIS A CA 1
ATOM 710 C C . HIS A 1 86 ? -2.025 5.197 3.117 1.00 97.88 86 HIS A C 1
ATOM 712 O O . HIS A 1 86 ? -3.206 5.423 3.383 1.00 97.88 86 HIS A O 1
ATOM 718 N N . ILE A 1 87 ? -1.328 4.248 3.725 1.00 98.50 87 ILE A N 1
ATOM 719 C CA . ILE A 1 87 ? -1.895 3.344 4.721 1.00 98.50 87 ILE A CA 1
ATOM 720 C C . ILE A 1 87 ? -1.058 3.447 5.988 1.00 98.50 87 ILE A C 1
ATOM 722 O O . ILE A 1 87 ? 0.151 3.239 5.927 1.00 98.50 87 ILE A O 1
ATOM 726 N N . GLU A 1 88 ? -1.730 3.710 7.101 1.00 98.19 88 GLU A N 1
ATOM 727 C CA . GLU A 1 88 ? -1.192 3.551 8.450 1.00 98.19 88 GLU A CA 1
ATOM 728 C C . GLU A 1 88 ? -1.851 2.341 9.110 1.00 98.19 88 GLU A C 1
ATOM 730 O O . GLU A 1 88 ? -3.073 2.141 8.993 1.00 98.19 88 GLU A O 1
ATOM 735 N N . ILE A 1 89 ? -1.051 1.536 9.800 1.00 98.00 89 ILE A N 1
ATOM 736 C CA . ILE A 1 89 ? -1.529 0.466 10.659 1.00 98.00 89 ILE A CA 1
ATOM 737 C C . ILE A 1 89 ? -1.105 0.734 12.099 1.00 98.00 89 ILE A C 1
ATOM 739 O O . ILE A 1 89 ? 0.011 1.124 12.396 1.00 98.00 89 ILE A O 1
ATOM 743 N N . GLU A 1 90 ? -2.013 0.460 13.017 1.00 96.88 90 GLU A N 1
ATOM 744 C CA . GLU A 1 90 ? -1.732 0.473 14.451 1.00 96.88 90 GLU A CA 1
ATOM 745 C C . GLU A 1 90 ? -1.722 -0.970 14.966 1.00 96.88 90 GLU A C 1
ATOM 747 O O . GLU A 1 90 ? -1.674 -1.919 14.187 1.00 96.88 90 GLU A O 1
ATOM 752 N N . LYS A 1 91 ? -1.790 -1.208 16.274 1.00 95.31 91 LYS A N 1
ATOM 753 C CA . LYS A 1 91 ? -1.959 -2.578 16.798 1.00 95.31 91 LYS A CA 1
ATOM 754 C C . LYS A 1 91 ? -3.444 -2.963 16.937 1.00 95.31 91 LYS A C 1
ATOM 756 O O . LYS A 1 91 ? -4.282 -2.115 17.257 1.00 95.31 91 LYS A O 1
ATOM 761 N N . PRO A 1 92 ? -3.803 -4.255 16.800 1.00 97.12 92 PRO A N 1
ATOM 762 C CA . PRO A 1 92 ? -5.166 -4.732 17.037 1.00 97.12 92 PRO A CA 1
ATOM 763 C C . PRO A 1 92 ? -5.651 -4.473 18.467 1.00 97.12 92 PRO A C 1
ATOM 765 O O . PRO A 1 92 ? -6.836 -4.248 18.673 1.00 97.12 92 PRO A O 1
ATOM 768 N N . ALA A 1 93 ? -4.744 -4.457 19.447 1.00 96.06 93 ALA A N 1
ATOM 769 C CA . ALA A 1 93 ? -5.065 -4.155 20.842 1.00 96.06 93 ALA A CA 1
ATOM 770 C C . ALA A 1 93 ? -5.360 -2.661 21.104 1.00 96.06 93 ALA A C 1
ATOM 772 O O . ALA A 1 93 ? -5.765 -2.304 22.212 1.00 96.06 93 ALA A O 1
ATOM 773 N N . SER A 1 94 ? -5.149 -1.776 20.120 1.00 96.12 94 SER A N 1
ATOM 774 C CA . SER A 1 94 ? -5.410 -0.346 20.275 1.00 96.12 94 SER A CA 1
ATOM 775 C C . SER A 1 94 ? -6.897 -0.055 20.488 1.00 96.12 94 SER A C 1
ATOM 777 O O . SER A 1 94 ? -7.776 -0.666 19.873 1.00 96.12 94 SER A O 1
ATOM 779 N N . LYS A 1 95 ? -7.173 0.911 21.367 1.00 96.62 95 LYS A N 1
ATOM 780 C CA . LYS A 1 95 ? -8.521 1.269 21.811 1.00 96.62 95 LYS A CA 1
ATOM 781 C C . LYS A 1 95 ? -9.091 2.399 20.975 1.00 96.62 95 LYS A C 1
ATOM 783 O O . LYS A 1 95 ? -8.477 3.453 20.859 1.00 96.62 95 LYS A O 1
ATOM 788 N N . TYR A 1 96 ? -10.288 2.210 20.426 1.00 97.00 96 TYR A N 1
ATOM 789 C CA . TYR A 1 96 ? -10.988 3.312 19.764 1.00 97.00 96 TYR A CA 1
ATOM 790 C C . TYR A 1 96 ? -11.539 4.292 20.796 1.00 97.00 96 TYR A C 1
ATOM 792 O O . TYR A 1 96 ? -11.513 5.502 20.581 1.00 97.00 96 TYR A O 1
ATOM 800 N N . PHE A 1 97 ? -12.045 3.774 21.916 1.00 97.56 97 PHE A N 1
ATOM 801 C CA . PHE A 1 97 ? -12.753 4.549 22.927 1.00 97.56 97 PHE A CA 1
ATOM 802 C C . PHE A 1 97 ? -12.094 4.401 24.293 1.00 97.56 97 PHE A C 1
ATOM 804 O O . PHE A 1 97 ? -11.490 3.377 24.592 1.00 97.56 97 PHE A O 1
ATOM 811 N N . LYS A 1 98 ? -12.233 5.420 25.142 1.00 96.44 98 LYS A N 1
ATOM 812 C CA . LYS A 1 98 ? -11.856 5.305 26.554 1.00 96.44 98 LYS A CA 1
ATOM 813 C C . LYS A 1 98 ? -12.788 4.324 27.264 1.00 96.44 98 LYS A C 1
ATOM 815 O O . LYS A 1 98 ? -13.985 4.254 26.955 1.00 96.44 98 LYS A O 1
ATOM 820 N N . ASP A 1 99 ? -12.259 3.643 28.273 1.00 89.44 99 ASP A N 1
ATOM 821 C CA . ASP A 1 99 ? -13.045 2.740 29.109 1.00 89.44 99 ASP A CA 1
ATOM 822 C C . ASP A 1 99 ? -14.246 3.465 29.730 1.00 89.44 99 ASP A C 1
ATOM 824 O O . ASP A 1 99 ? -14.171 4.631 30.117 1.00 89.44 99 ASP A O 1
ATOM 828 N N . SER A 1 100 ? -15.381 2.768 29.810 1.00 86.81 100 SER A N 1
ATOM 829 C CA . SER A 1 100 ? -16.632 3.257 30.419 1.00 86.81 100 SER A CA 1
ATOM 830 C C . SER A 1 100 ? -17.276 4.498 29.777 1.00 86.81 100 SER A C 1
ATOM 832 O O . SER A 1 100 ? -18.300 4.969 30.268 1.00 86.81 100 SER A O 1
ATOM 834 N N . THR A 1 101 ? -16.742 5.025 28.669 1.00 93.25 101 THR A N 1
ATOM 835 C CA . THR A 1 101 ? -17.327 6.178 27.963 1.00 93.25 101 THR A CA 1
ATOM 836 C C . THR A 1 101 ? -17.473 5.914 26.464 1.00 93.25 101 THR A C 1
ATOM 838 O O . THR A 1 101 ? -17.014 4.904 25.934 1.00 93.25 101 THR A O 1
ATOM 841 N N . ASN A 1 102 ? -18.125 6.835 25.753 1.00 94.25 102 ASN A N 1
ATOM 842 C CA . ASN A 1 102 ? -18.160 6.841 24.287 1.00 94.25 102 ASN A CA 1
ATOM 843 C C . ASN A 1 102 ? -17.190 7.878 23.696 1.00 94.25 102 ASN A C 1
ATOM 845 O O . ASN A 1 102 ? -17.353 8.273 22.540 1.00 94.25 102 ASN A O 1
ATOM 849 N N . GLU A 1 103 ? -16.239 8.391 24.476 1.00 96.38 103 GLU A N 1
ATOM 850 C CA . GLU A 1 103 ? -15.205 9.310 23.993 1.00 96.38 103 GLU A CA 1
ATOM 851 C C . GLU A 1 103 ? -14.080 8.546 23.308 1.00 96.38 103 GLU A C 1
ATOM 853 O O . GLU A 1 103 ? -13.736 7.445 23.735 1.00 96.38 103 GLU A O 1
ATOM 858 N N . PHE A 1 104 ? -13.495 9.133 22.263 1.00 97.56 104 PHE A N 1
ATOM 859 C CA . PHE A 1 104 ? -12.343 8.532 21.603 1.00 97.56 104 PHE A CA 1
ATOM 860 C C . PHE A 1 104 ? -11.134 8.474 22.541 1.00 97.56 104 PHE A C 1
ATOM 862 O O . PHE A 1 104 ? -10.898 9.387 23.340 1.00 97.56 104 PHE A O 1
ATOM 869 N N . HIS A 1 105 ? -10.377 7.388 22.434 1.00 98.06 105 HIS A N 1
ATOM 870 C CA . HIS A 1 105 ? -9.115 7.226 23.138 1.00 98.06 105 HIS A CA 1
ATOM 871 C C . HIS A 1 105 ? -8.068 8.213 22.582 1.00 98.06 105 HIS A C 1
ATOM 873 O O . HIS A 1 105 ? -8.056 8.434 21.367 1.00 98.06 105 HIS A O 1
ATOM 879 N N . PRO A 1 106 ? -7.180 8.792 23.416 1.00 97.31 106 PRO A N 1
ATOM 880 C CA . PRO A 1 106 ? -6.114 9.681 22.945 1.00 97.31 106 PRO A CA 1
ATOM 881 C C . PRO A 1 106 ? -5.269 9.077 21.819 1.00 97.31 106 PRO A C 1
ATOM 883 O O . PRO A 1 106 ? -5.067 9.737 20.808 1.00 97.31 106 PRO A O 1
ATOM 886 N N . ASP A 1 107 ? -4.873 7.807 21.927 1.00 97.19 107 ASP A N 1
ATOM 887 C CA . ASP A 1 107 ? -4.095 7.120 20.881 1.00 97.19 107 ASP A CA 1
ATOM 888 C C . ASP A 1 107 ? -4.826 7.088 19.528 1.00 97.19 107 ASP A C 1
ATOM 890 O O . ASP A 1 107 ? -4.214 7.282 18.482 1.00 97.19 107 ASP A O 1
ATOM 894 N N . PHE A 1 108 ? -6.152 6.912 19.523 1.00 97.31 108 PHE A N 1
ATOM 895 C CA . PHE A 1 108 ? -6.933 6.949 18.285 1.00 97.31 108 PHE A CA 1
ATOM 896 C C . PHE A 1 108 ? -7.027 8.368 17.706 1.00 97.31 108 PHE A C 1
ATOM 898 O O . PHE A 1 108 ? -7.097 8.551 16.490 1.00 97.31 108 PHE A O 1
ATOM 905 N N . LEU A 1 109 ? -7.032 9.395 18.560 1.00 96.50 109 LEU A N 1
ATOM 906 C CA . LEU A 1 109 ? -6.939 10.787 18.115 1.00 96.50 109 LEU A CA 1
ATOM 907 C C . LEU A 1 109 ? -5.546 11.098 17.548 1.00 96.50 109 LEU A C 1
ATOM 909 O O . LEU A 1 109 ? -5.457 11.795 16.541 1.00 96.50 109 LEU A O 1
ATOM 913 N N . HIS A 1 110 ? -4.480 10.547 18.135 1.00 96.56 110 HIS A N 1
ATOM 914 C CA . HIS A 1 110 ? -3.114 10.687 17.628 1.00 96.56 110 HIS A CA 1
ATOM 915 C C . HIS A 1 110 ? -2.939 10.050 16.246 1.00 96.56 110 HIS A C 1
ATOM 917 O O . HIS A 1 110 ? -2.458 10.727 15.340 1.00 96.56 110 HIS A O 1
ATOM 923 N N . ALA A 1 111 ? -3.422 8.822 16.041 1.00 95.69 111 ALA A N 1
ATOM 924 C CA . ALA A 1 111 ? -3.385 8.168 14.730 1.00 95.69 111 ALA A CA 1
ATOM 925 C C . ALA A 1 111 ? -4.157 8.966 13.657 1.00 95.69 111 ALA A C 1
ATOM 927 O O . ALA A 1 111 ? -3.717 9.119 12.519 1.00 95.69 111 ALA A O 1
ATOM 928 N N . GLN A 1 112 ? -5.303 9.558 14.015 1.00 94.94 112 GLN A N 1
ATOM 929 C CA . GLN A 1 112 ? -6.019 10.463 13.106 1.00 94.94 112 GLN A CA 1
ATOM 930 C C . GLN A 1 112 ? -5.239 11.748 12.816 1.00 94.94 112 GLN A C 1
ATOM 932 O O . GLN A 1 112 ? -5.254 12.231 11.682 1.00 94.94 112 GLN A O 1
ATOM 937 N N . GLN A 1 113 ? -4.575 12.314 13.825 1.00 95.19 113 GLN A N 1
ATOM 938 C CA . GLN A 1 113 ? -3.759 13.508 13.650 1.00 95.19 113 GLN A CA 1
ATOM 939 C C . GLN A 1 113 ? -2.592 13.245 12.695 1.00 95.19 113 GLN A C 1
ATOM 941 O O . GLN A 1 113 ? -2.360 14.060 11.811 1.00 95.19 113 GLN A O 1
ATOM 946 N N . GLN A 1 114 ? -1.945 12.083 12.783 1.00 94.12 114 GLN A N 1
ATOM 947 C CA . GLN A 1 114 ? -0.883 11.682 11.859 1.00 94.12 114 GLN A CA 1
ATOM 948 C C . GLN A 1 114 ? -1.357 11.685 10.395 1.00 94.12 114 GLN A C 1
ATOM 950 O O . GLN A 1 114 ? -0.709 12.277 9.532 1.00 94.12 114 GLN A O 1
ATOM 955 N N . ILE A 1 115 ? -2.540 11.120 10.110 1.00 94.81 115 ILE A N 1
ATOM 956 C CA . ILE A 1 115 ? -3.149 11.182 8.769 1.00 94.81 115 ILE A CA 1
ATOM 957 C C . ILE A 1 115 ? -3.411 12.633 8.337 1.00 94.81 115 ILE A C 1
ATOM 959 O O . ILE A 1 115 ? -3.174 12.998 7.182 1.00 94.81 115 ILE A O 1
ATOM 963 N N . ASN A 1 116 ? -3.899 13.480 9.245 1.00 93.06 116 ASN A N 1
ATOM 964 C CA . ASN A 1 116 ? -4.137 14.893 8.947 1.00 93.06 116 ASN A CA 1
ATOM 965 C C . ASN A 1 116 ? -2.834 15.662 8.683 1.00 93.06 116 ASN A C 1
ATOM 967 O O . ASN A 1 116 ? -2.815 16.538 7.818 1.00 93.06 116 ASN A O 1
ATOM 971 N N . ASP A 1 117 ? -1.744 15.313 9.360 1.00 94.00 117 ASP A N 1
ATOM 972 C CA . ASP A 1 117 ? -0.431 15.916 9.133 1.00 94.00 117 ASP A CA 1
ATOM 973 C C . ASP A 1 117 ? 0.107 15.546 7.746 1.00 94.00 117 ASP A C 1
ATOM 975 O O . ASP A 1 117 ? 0.616 16.412 7.026 1.00 94.00 117 ASP A O 1
ATOM 979 N N . TRP A 1 118 ? -0.096 14.297 7.309 1.00 94.31 118 TRP A N 1
ATOM 980 C CA . TRP A 1 118 ? 0.228 13.876 5.943 1.00 94.31 118 TRP A CA 1
ATOM 981 C C . TRP A 1 118 ? -0.577 14.651 4.902 1.00 94.31 118 TRP A C 1
ATOM 983 O O . TRP A 1 118 ? -0.013 15.114 3.909 1.00 94.31 118 TRP A O 1
ATOM 993 N N . ARG A 1 119 ? -1.886 14.827 5.127 1.00 91.81 119 ARG A N 1
ATOM 994 C CA . ARG A 1 119 ? -2.756 15.650 4.267 1.00 91.81 119 ARG A CA 1
ATOM 995 C C . ARG A 1 119 ? -2.234 17.071 4.154 1.00 91.81 119 ARG A C 1
ATOM 997 O O . ARG A 1 119 ? -1.972 17.543 3.053 1.00 91.81 119 ARG A O 1
ATOM 1004 N N . ALA A 1 120 ? -2.000 17.711 5.295 1.00 91.12 120 ALA A N 1
ATOM 1005 C CA . ALA A 1 120 ? -1.482 19.067 5.340 1.00 91.12 120 ALA A CA 1
ATOM 1006 C C . ALA A 1 120 ? -0.129 19.182 4.625 1.00 91.12 120 ALA A C 1
ATOM 1008 O O . ALA A 1 120 ? 0.150 20.191 3.984 1.00 91.12 120 ALA A O 1
ATOM 1009 N N . TRP A 1 121 ? 0.745 18.175 4.712 1.00 91.19 121 TRP A N 1
ATOM 1010 C CA . TRP A 1 121 ? 1.995 18.171 3.953 1.00 91.19 121 TRP A CA 1
ATOM 1011 C C . TRP A 1 121 ? 1.774 18.052 2.441 1.00 91.19 121 TRP A C 1
ATOM 1013 O O . TRP A 1 121 ? 2.362 18.832 1.693 1.00 91.19 121 TRP A O 1
ATOM 1023 N N . LEU A 1 122 ? 0.918 17.136 1.991 1.00 89.62 122 LEU A N 1
ATOM 1024 C CA . LEU A 1 122 ? 0.658 16.906 0.566 1.00 89.62 122 LEU A CA 1
ATOM 1025 C C . LEU A 1 122 ? -0.043 18.099 -0.103 1.00 89.62 122 LEU A C 1
ATOM 1027 O O . LEU A 1 122 ? 0.285 18.430 -1.241 1.00 89.62 122 LEU A O 1
ATOM 1031 N N . ASP A 1 123 ? -0.894 18.815 0.633 1.00 86.31 123 ASP A N 1
ATOM 1032 C CA . ASP A 1 123 ? -1.594 20.009 0.142 1.00 86.31 123 ASP A CA 1
ATOM 1033 C C . ASP A 1 123 ? -0.676 21.253 0.031 1.00 86.31 123 ASP A C 1
ATOM 1035 O O . ASP A 1 123 ? -1.001 22.219 -0.661 1.00 86.31 123 ASP A O 1
ATOM 1039 N N . ARG A 1 124 ? 0.505 21.255 0.674 1.00 82.50 124 ARG A N 1
ATOM 1040 C CA . ARG A 1 124 ? 1.459 22.390 0.711 1.00 82.50 124 ARG A CA 1
ATOM 1041 C C . ARG A 1 124 ? 2.427 22.414 -0.483 1.00 82.50 124 ARG A C 1
ATOM 1043 O O . ARG A 1 124 ? 3.639 22.453 -0.295 1.00 82.50 124 ARG A O 1
ATOM 1050 N N . SER A 1 125 ? 1.918 22.381 -1.715 1.00 79.00 125 SER A N 1
ATOM 1051 C CA . SER A 1 125 ? 2.724 22.456 -2.958 1.00 79.00 125 SER A CA 1
ATOM 1052 C C . SER A 1 125 ? 3.851 21.409 -3.081 1.00 79.00 125 SER A C 1
ATOM 1054 O O . SER A 1 125 ? 4.783 21.583 -3.866 1.00 79.00 125 SER A O 1
ATOM 1056 N N . ASN A 1 126 ? 3.768 20.296 -2.346 1.00 88.81 126 ASN A N 1
ATOM 1057 C CA . ASN A 1 126 ? 4.784 19.236 -2.343 1.00 88.81 126 ASN A CA 1
ATOM 1058 C C . ASN A 1 126 ? 4.567 18.178 -3.438 1.00 88.81 126 ASN A C 1
ATOM 1060 O O . ASN A 1 126 ? 5.316 17.201 -3.521 1.00 88.81 126 ASN A O 1
ATOM 1064 N N . GLU A 1 127 ? 3.575 18.376 -4.312 1.00 87.19 127 GLU A N 1
ATOM 1065 C CA . GLU A 1 127 ? 3.206 17.422 -5.360 1.00 87.19 127 GLU A CA 1
ATOM 1066 C C . GLU A 1 127 ? 4.388 17.071 -6.280 1.00 87.19 127 GLU A C 1
ATOM 1068 O O . GLU A 1 127 ? 4.568 15.906 -6.622 1.00 87.19 127 GLU A O 1
ATOM 1073 N N . GLY A 1 128 ? 5.245 18.033 -6.640 1.00 90.75 128 GLY A N 1
ATOM 1074 C CA . GLY A 1 128 ? 6.415 17.776 -7.493 1.00 90.75 128 GLY A CA 1
ATOM 1075 C C . GLY A 1 128 ? 7.460 16.857 -6.844 1.00 90.75 128 GLY A C 1
ATOM 1076 O O . GLY A 1 128 ? 7.979 15.939 -7.490 1.00 90.75 128 GLY A O 1
ATOM 1077 N N . ALA A 1 129 ? 7.727 17.057 -5.549 1.00 90.62 129 ALA A N 1
ATOM 1078 C CA . ALA A 1 129 ? 8.624 16.200 -4.775 1.00 90.62 129 ALA A CA 1
ATOM 1079 C C . ALA A 1 129 ? 8.026 14.795 -4.609 1.00 90.62 129 ALA A C 1
ATOM 1081 O O . ALA A 1 129 ? 8.713 13.793 -4.817 1.00 90.62 129 ALA A O 1
ATOM 1082 N N . PHE A 1 130 ? 6.725 14.719 -4.318 1.00 92.19 130 PHE A N 1
ATOM 1083 C CA . PHE A 1 130 ? 5.998 13.457 -4.234 1.00 92.19 130 PHE A CA 1
ATOM 1084 C C . PHE A 1 130 ? 5.992 12.698 -5.572 1.00 92.19 130 PHE A C 1
ATOM 1086 O O . PHE A 1 130 ? 6.310 11.513 -5.609 1.00 92.19 130 PHE A O 1
ATOM 1093 N N . ARG A 1 131 ? 5.711 13.370 -6.695 1.00 92.56 131 ARG A N 1
ATOM 1094 C CA . ARG A 1 131 ? 5.741 12.763 -8.037 1.00 92.56 131 ARG A CA 1
ATOM 1095 C C . ARG A 1 131 ? 7.109 12.196 -8.370 1.00 92.56 131 ARG A C 1
ATOM 1097 O O . ARG A 1 131 ? 7.197 11.061 -8.823 1.00 92.56 131 ARG A O 1
ATOM 1104 N N . SER A 1 132 ? 8.170 12.955 -8.104 1.00 91.62 132 SER A N 1
ATOM 1105 C CA . SER A 1 132 ? 9.546 12.486 -8.307 1.00 91.62 132 SER A CA 1
ATOM 1106 C C . SER A 1 132 ? 9.805 11.196 -7.527 1.00 91.62 132 SER A C 1
ATOM 1108 O O . SER A 1 132 ? 10.323 10.227 -8.082 1.00 91.62 132 SER A O 1
ATOM 1110 N N . ALA A 1 133 ? 9.349 11.160 -6.273 1.00 91.25 133 ALA A N 1
ATOM 1111 C CA . ALA A 1 133 ? 9.502 10.036 -5.363 1.00 91.25 133 ALA A CA 1
ATOM 1112 C C . ALA A 1 133 ? 8.834 8.731 -5.828 1.00 91.25 133 ALA A C 1
ATOM 1114 O O . ALA A 1 133 ? 9.345 7.654 -5.519 1.00 91.25 133 ALA A O 1
ATOM 1115 N N . VAL A 1 134 ? 7.720 8.811 -6.559 1.00 94.12 134 VAL A N 1
ATOM 1116 C CA . VAL A 1 134 ? 6.934 7.635 -6.982 1.00 94.12 134 VAL A CA 1
ATOM 1117 C C . VAL A 1 134 ? 6.880 7.451 -8.502 1.00 94.12 134 VAL A C 1
ATOM 1119 O O . VAL A 1 134 ? 6.157 6.587 -8.997 1.00 94.12 134 VAL A O 1
ATOM 1122 N N . SER A 1 135 ? 7.655 8.238 -9.252 1.00 94.88 135 SER A N 1
ATOM 1123 C CA . SER A 1 135 ? 7.605 8.332 -10.719 1.00 94.88 135 SER A CA 1
ATOM 1124 C C . SER A 1 135 ? 7.748 6.988 -11.442 1.00 94.88 135 SER A C 1
ATOM 1126 O O . SER A 1 135 ? 7.021 6.743 -12.404 1.00 94.88 135 SER A O 1
ATOM 1128 N N . ALA A 1 136 ? 8.593 6.084 -10.934 1.00 96.50 136 ALA A N 1
ATOM 1129 C CA . ALA A 1 136 ? 8.790 4.738 -11.484 1.00 96.50 136 ALA A CA 1
ATOM 1130 C C . ALA A 1 136 ? 7.487 3.915 -11.562 1.00 96.50 136 ALA A C 1
ATOM 1132 O O . ALA A 1 136 ? 7.323 3.064 -12.434 1.00 96.50 136 ALA A O 1
ATOM 1133 N N . LEU A 1 137 ? 6.528 4.191 -10.674 1.00 97.12 137 LEU A N 1
ATOM 1134 C CA . LEU A 1 137 ? 5.233 3.513 -10.614 1.00 97.12 137 LEU A CA 1
ATOM 1135 C C . LEU A 1 137 ? 4.123 4.257 -11.379 1.00 97.12 137 LEU A C 1
ATOM 1137 O O . LEU A 1 137 ? 3.016 3.728 -11.510 1.00 97.12 137 LEU A O 1
ATOM 1141 N N . MET A 1 138 ? 4.393 5.461 -11.895 1.00 96.00 138 MET A N 1
ATOM 1142 C CA . MET A 1 138 ? 3.402 6.351 -12.516 1.00 96.00 138 MET A CA 1
ATOM 1143 C C . MET A 1 138 ? 3.264 6.189 -14.039 1.00 96.00 138 MET A C 1
ATOM 1145 O O . MET A 1 138 ? 2.682 7.040 -14.706 1.00 96.00 138 MET A O 1
ATOM 1149 N N . VAL A 1 139 ? 3.748 5.097 -14.629 1.00 93.94 139 VAL A N 1
ATOM 1150 C CA . VAL A 1 139 ? 3.626 4.856 -16.077 1.00 93.94 139 VAL A CA 1
ATOM 1151 C C . VAL A 1 139 ? 2.390 3.996 -16.425 1.00 93.94 139 VAL A C 1
ATOM 1153 O O . VAL A 1 139 ? 1.892 3.220 -15.595 1.00 93.94 139 VAL A O 1
ATOM 1156 N N . PRO A 1 140 ? 1.800 4.152 -17.627 1.00 91.88 140 PRO A N 1
ATOM 1157 C CA . PRO A 1 140 ? 2.144 5.107 -18.692 1.00 91.88 140 PRO A CA 1
ATOM 1158 C C . PRO A 1 140 ? 1.486 6.496 -18.544 1.00 91.88 140 PRO A C 1
ATOM 1160 O O . PRO A 1 140 ? 1.702 7.365 -19.378 1.00 91.88 140 PRO A O 1
ATOM 1163 N N . LEU A 1 141 ? 0.678 6.722 -17.503 1.00 94.19 141 LEU A N 1
ATOM 1164 C CA . LEU A 1 141 ? -0.164 7.920 -17.350 1.00 94.19 141 LEU A CA 1
ATOM 1165 C C . LEU A 1 141 ? 0.451 8.967 -16.405 1.00 94.19 141 LEU A C 1
ATOM 1167 O O . LEU A 1 141 ? -0.239 9.515 -15.547 1.00 94.19 141 LEU A O 1
ATOM 1171 N N . ALA A 1 142 ? 1.754 9.228 -16.523 1.00 94.00 142 ALA A N 1
ATOM 1172 C CA . ALA A 1 142 ? 2.514 9.989 -15.521 1.00 94.00 142 ALA A CA 1
ATOM 1173 C C . ALA A 1 142 ? 2.028 11.434 -15.326 1.00 94.00 142 ALA A C 1
ATOM 1175 O O . ALA A 1 142 ? 2.191 12.008 -14.250 1.00 94.00 142 ALA A O 1
ATOM 1176 N N . THR A 1 143 ? 1.396 12.010 -16.348 1.00 94.06 143 THR A N 1
ATOM 1177 C CA . THR A 1 143 ? 0.866 13.379 -16.341 1.00 94.06 143 THR A CA 1
ATOM 1178 C C . THR A 1 143 ? -0.518 13.497 -15.712 1.00 94.06 143 THR A C 1
ATOM 1180 O O . THR A 1 143 ? -0.979 14.614 -15.493 1.00 94.06 143 THR A O 1
ATOM 1183 N N . ASN A 1 144 ? -1.200 12.383 -15.428 1.00 96.25 144 ASN A N 1
ATOM 1184 C CA . ASN A 1 144 ? -2.535 12.441 -14.843 1.00 96.25 144 ASN A CA 1
ATOM 1185 C C . ASN A 1 144 ? -2.494 13.078 -13.436 1.00 96.25 144 ASN A C 1
ATOM 1187 O O . ASN A 1 144 ? -1.502 12.911 -12.707 1.00 96.25 144 ASN A O 1
ATOM 1191 N N . PRO A 1 145 ? -3.566 13.784 -13.028 1.00 95.75 145 PRO A N 1
ATOM 1192 C CA . PRO A 1 145 ? -3.731 14.273 -11.663 1.00 95.75 145 PRO A CA 1
ATOM 1193 C C . PRO A 1 145 ? -3.631 13.150 -10.627 1.00 95.75 145 PRO A C 1
ATOM 1195 O O . PRO A 1 145 ? -3.944 11.993 -10.923 1.00 95.75 145 PRO A O 1
ATOM 1198 N N . ILE A 1 146 ? -3.211 13.504 -9.414 1.00 95.75 146 ILE A N 1
ATOM 1199 C CA . ILE A 1 146 ? -3.151 12.598 -8.266 1.00 95.75 146 ILE A CA 1
ATOM 1200 C C . ILE A 1 146 ? -4.180 13.057 -7.238 1.00 95.75 146 ILE A C 1
ATOM 1202 O O . ILE A 1 146 ? -4.197 14.219 -6.846 1.00 95.75 146 ILE A O 1
ATOM 1206 N N . GLU A 1 147 ? -4.999 12.129 -6.760 1.00 95.62 147 GLU A N 1
ATOM 1207 C CA . GLU A 1 147 ? -5.786 12.302 -5.548 1.00 95.62 147 GLU A CA 1
ATOM 1208 C C . GLU A 1 147 ? -5.171 11.477 -4.422 1.00 95.62 147 GLU A C 1
ATOM 1210 O O . GLU A 1 147 ? -5.028 10.254 -4.524 1.00 95.62 147 GLU A O 1
ATOM 1215 N N . HIS A 1 148 ? -4.836 12.141 -3.321 1.00 95.25 148 HIS A N 1
ATOM 1216 C CA . HIS A 1 148 ? -4.342 11.466 -2.131 1.00 95.25 148 HIS A CA 1
ATOM 1217 C C . HIS A 1 148 ? -5.493 10.848 -1.340 1.00 95.25 148 HIS A C 1
ATOM 1219 O O . HIS A 1 148 ? -6.519 11.484 -1.083 1.00 95.25 148 HIS A O 1
ATOM 1225 N N . LYS A 1 149 ? -5.322 9.578 -0.978 1.00 97.12 149 LYS A N 1
ATOM 1226 C CA . LYS A 1 149 ? -6.271 8.786 -0.199 1.00 97.12 149 LYS A CA 1
ATOM 1227 C C . LYS A 1 149 ? -5.548 8.188 0.998 1.00 97.12 149 LYS A C 1
ATOM 1229 O O . LYS A 1 149 ? -4.352 7.918 0.926 1.00 97.12 149 LYS A O 1
ATOM 1234 N N . TYR A 1 150 ? -6.284 7.956 2.073 1.00 97.38 150 TYR A N 1
ATOM 1235 C CA . TYR A 1 150 ? -5.724 7.551 3.353 1.00 97.38 150 TYR A CA 1
ATOM 1236 C C . TYR A 1 150 ? -6.523 6.399 3.931 1.00 97.38 150 TYR A C 1
ATOM 1238 O O . TYR A 1 150 ? -7.755 6.420 3.920 1.00 97.38 150 TYR A O 1
ATOM 1246 N N . VAL A 1 151 ? -5.827 5.405 4.458 1.00 97.94 151 VAL A N 1
ATOM 1247 C CA . VAL A 1 151 ? -6.424 4.273 5.154 1.00 97.94 151 VAL A CA 1
ATOM 1248 C C . VAL A 1 151 ? -5.773 4.164 6.521 1.00 97.94 151 VAL A C 1
ATOM 1250 O O . VAL A 1 151 ? -4.559 4.053 6.609 1.00 97.94 151 VAL A O 1
ATOM 1253 N N . LEU A 1 152 ? -6.588 4.161 7.568 1.00 97.75 152 LEU A N 1
ATOM 1254 C CA . LEU A 1 152 ? -6.163 3.855 8.926 1.00 97.75 152 LEU A CA 1
ATOM 1255 C C . LEU A 1 152 ? -6.727 2.487 9.322 1.00 97.75 152 LEU A C 1
ATOM 1257 O O . LEU A 1 152 ? -7.951 2.313 9.378 1.00 97.75 152 LEU A O 1
ATOM 1261 N N . VAL A 1 153 ? -5.844 1.523 9.585 1.00 98.06 153 VAL A N 1
ATOM 1262 C CA . VAL A 1 153 ? -6.203 0.215 10.149 1.00 98.06 153 VAL A CA 1
ATOM 1263 C C . VAL A 1 153 ? -5.935 0.241 11.650 1.00 98.06 153 VAL A C 1
ATOM 1265 O O . VAL A 1 153 ? -4.789 0.343 12.075 1.00 98.06 153 VAL A O 1
ATOM 1268 N N . TYR A 1 154 ? -6.986 0.152 12.462 1.00 97.50 154 TYR A N 1
ATOM 1269 C CA . TYR A 1 154 ? -6.893 0.424 13.897 1.00 97.50 154 TYR A CA 1
ATOM 1270 C C . TYR A 1 154 ? -7.719 -0.560 14.718 1.00 97.50 154 TYR A C 1
ATOM 1272 O O . TYR A 1 154 ? -8.878 -0.794 14.398 1.00 97.50 154 TYR A O 1
ATOM 1280 N N . GLY A 1 155 ? -7.168 -1.105 15.802 1.00 97.31 155 GLY A N 1
ATOM 1281 C CA . GLY A 1 155 ? -7.942 -1.844 16.803 1.00 97.31 155 GLY A CA 1
ATOM 1282 C C . GLY A 1 155 ? -8.762 -3.047 16.288 1.00 97.31 155 GLY A C 1
ATOM 1283 O O . GLY A 1 155 ? -8.652 -3.496 15.138 1.00 97.31 155 GLY A O 1
ATOM 1284 N N . ARG A 1 156 ? -9.634 -3.574 17.158 1.00 96.88 156 ARG A N 1
ATOM 1285 C CA . ARG A 1 156 ? -10.638 -4.605 16.821 1.00 96.88 156 ARG A CA 1
ATOM 1286 C C . ARG A 1 156 ? -12.024 -3.983 16.638 1.00 96.88 156 ARG A C 1
ATOM 1288 O O . ARG A 1 156 ? -12.378 -3.003 17.291 1.00 96.88 156 ARG A O 1
ATOM 1295 N N . ARG A 1 157 ? -12.859 -4.603 15.800 1.00 95.56 157 ARG A N 1
ATOM 1296 C CA . ARG A 1 157 ? -14.263 -4.205 15.581 1.00 95.56 157 ARG A CA 1
ATOM 1297 C C . ARG A 1 157 ? -15.122 -4.341 16.841 1.00 95.56 157 ARG A C 1
ATOM 1299 O O . ARG A 1 157 ? -16.063 -3.571 17.016 1.00 95.56 157 ARG A O 1
ATOM 1306 N N . SER A 1 158 ? -14.792 -5.282 17.725 1.00 95.06 158 SER A N 1
ATOM 1307 C CA . SER A 1 158 ? -15.518 -5.535 18.980 1.00 95.06 158 SER A CA 1
ATOM 1308 C C . SER A 1 158 ? -15.624 -4.310 19.901 1.00 95.06 158 SER A C 1
ATOM 1310 O O . SER A 1 158 ? -16.523 -4.256 20.731 1.00 95.06 158 SER A O 1
ATOM 1312 N N . GLU A 1 159 ? -14.775 -3.292 19.725 1.00 94.12 159 GLU A N 1
ATOM 1313 C CA . GLU A 1 159 ? -14.829 -2.015 20.455 1.00 94.12 159 GLU A CA 1
ATOM 1314 C C . GLU A 1 159 ? -16.104 -1.193 20.184 1.00 94.12 159 GLU A C 1
ATOM 1316 O O . GLU A 1 159 ? -16.523 -0.389 21.024 1.00 94.12 159 GLU A O 1
ATOM 1321 N N . TYR A 1 160 ? -16.709 -1.354 19.005 1.00 93.62 160 TYR A N 1
ATOM 1322 C CA . TYR A 1 160 ? -17.893 -0.599 18.578 1.00 93.62 160 TYR A CA 1
ATOM 1323 C C . TYR A 1 160 ? -18.996 -1.468 17.972 1.00 93.62 160 TYR A C 1
ATOM 1325 O O . TYR A 1 160 ? -20.066 -0.951 17.637 1.00 93.62 160 TYR A O 1
ATOM 1333 N N . ASP A 1 161 ? -18.767 -2.773 17.822 1.00 92.38 161 ASP A N 1
ATOM 1334 C CA . ASP A 1 161 ? -19.824 -3.681 17.405 1.00 92.38 161 ASP A CA 1
ATOM 1335 C C . ASP A 1 161 ? -20.905 -3.799 18.485 1.00 92.38 161 ASP A C 1
ATOM 1337 O O . ASP A 1 161 ? -20.615 -3.801 19.678 1.00 92.38 161 ASP A O 1
ATOM 1341 N N . GLY A 1 162 ? -22.171 -3.826 18.071 1.00 91.50 162 GLY A N 1
ATOM 1342 C CA . GLY A 1 162 ? -23.309 -3.804 18.997 1.00 91.50 162 GLY A CA 1
ATOM 1343 C C . GLY A 1 162 ? -23.526 -2.488 19.765 1.00 91.50 162 GLY A C 1
ATOM 1344 O O . GLY A 1 162 ? -24.438 -2.423 20.584 1.00 91.50 162 GLY A O 1
ATOM 1345 N N . ASN A 1 163 ? -22.744 -1.428 19.506 1.00 94.88 163 ASN A N 1
ATOM 1346 C CA . ASN A 1 163 ? -22.943 -0.101 20.099 1.00 94.88 163 ASN A CA 1
ATOM 1347 C C . ASN A 1 163 ? -23.136 0.966 19.009 1.00 94.88 163 ASN A C 1
ATOM 1349 O O . ASN A 1 163 ? -22.176 1.488 18.435 1.00 94.88 163 ASN A O 1
ATOM 1353 N N . ASP A 1 164 ? -24.394 1.331 18.755 1.00 95.56 164 ASP A N 1
ATOM 1354 C CA . ASP A 1 164 ? -24.767 2.245 17.668 1.00 95.56 164 ASP A CA 1
ATOM 1355 C C . ASP A 1 164 ? -24.168 3.649 17.808 1.00 95.56 164 ASP A C 1
ATOM 1357 O O . ASP A 1 164 ? -23.845 4.286 16.801 1.00 95.56 164 ASP A O 1
ATOM 1361 N N . ILE A 1 165 ? -23.955 4.128 19.040 1.00 96.06 165 ILE A N 1
ATOM 1362 C CA . ILE A 1 165 ? -23.326 5.431 19.293 1.00 96.06 165 ILE A CA 1
ATOM 1363 C C . ILE A 1 165 ? -21.865 5.389 18.843 1.00 96.06 165 ILE A C 1
ATOM 1365 O O . ILE A 1 165 ? -21.429 6.246 18.072 1.00 96.06 165 ILE A O 1
ATOM 1369 N N . ARG A 1 166 ? -21.105 4.386 19.295 1.00 95.88 166 ARG A N 1
ATOM 1370 C CA . ARG A 1 166 ? -19.691 4.216 18.927 1.00 95.88 166 ARG A CA 1
ATOM 1371 C C . ARG A 1 166 ? -19.534 3.990 17.424 1.00 95.88 166 ARG A C 1
ATOM 1373 O O . ARG A 1 166 ? -18.728 4.669 16.787 1.00 95.88 166 ARG A O 1
ATOM 1380 N N . ARG A 1 167 ? -20.367 3.126 16.836 1.00 94.38 167 ARG A N 1
ATOM 1381 C CA . ARG A 1 167 ? -20.394 2.871 15.389 1.00 94.38 167 ARG A CA 1
ATOM 1382 C C . ARG A 1 167 ? -20.667 4.148 14.591 1.00 94.38 167 ARG A C 1
ATOM 1384 O O . ARG A 1 167 ? -19.95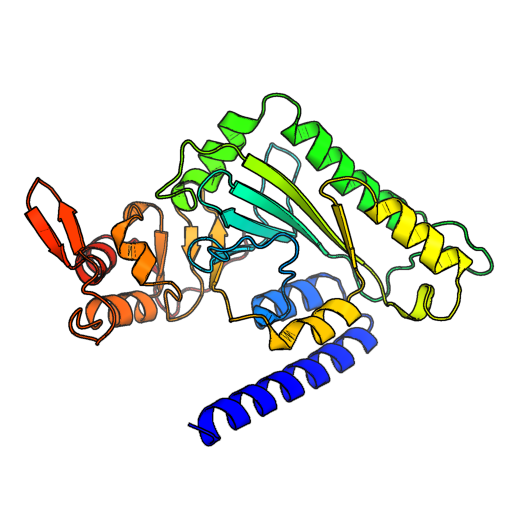1 4.432 13.634 1.00 94.38 167 ARG A O 1
ATOM 1391 N N . SER A 1 168 ? -21.649 4.951 15.008 1.00 93.81 168 SER A N 1
ATOM 1392 C CA . SER A 1 168 ? -21.985 6.220 14.346 1.00 93.81 168 SER A CA 1
ATOM 1393 C C . SER A 1 168 ? -20.856 7.245 14.439 1.00 93.81 168 SER A C 1
ATOM 1395 O O . SER A 1 168 ? -20.614 7.967 13.473 1.00 93.81 168 SER A O 1
ATOM 1397 N N . LYS A 1 169 ? -20.127 7.290 15.564 1.00 94.25 169 LYS A N 1
ATOM 1398 C CA . LYS A 1 169 ? -18.951 8.158 15.722 1.00 94.25 169 LYS A CA 1
ATOM 1399 C C . LYS A 1 169 ? -17.822 7.776 14.766 1.00 94.25 169 LYS A C 1
ATOM 1401 O O . LYS A 1 169 ? -17.317 8.652 14.072 1.00 94.25 169 LYS A O 1
ATOM 1406 N N . VAL A 1 170 ? -17.466 6.491 14.673 1.00 92.50 170 VAL A N 1
ATOM 1407 C CA . VAL A 1 170 ? -16.454 6.024 13.702 1.00 92.50 170 VAL A CA 1
ATOM 1408 C C . VAL A 1 170 ? -16.922 6.305 12.271 1.00 92.50 170 VAL A C 1
ATOM 1410 O O . VAL A 1 170 ? -16.174 6.862 11.472 1.00 92.50 170 VAL A O 1
ATOM 1413 N N . ALA A 1 171 ? -18.187 6.009 11.955 1.00 90.88 171 ALA A N 1
ATOM 1414 C CA . ALA A 1 171 ? -18.752 6.264 10.632 1.00 90.88 171 ALA A CA 1
ATOM 1415 C C . ALA A 1 171 ? -18.728 7.754 10.248 1.00 90.88 171 ALA A C 1
ATOM 1417 O O . ALA A 1 171 ? -18.489 8.079 9.087 1.00 90.88 171 ALA A O 1
ATOM 1418 N N . ALA A 1 172 ? -18.949 8.668 11.198 1.00 90.62 172 ALA A N 1
ATOM 1419 C CA . ALA A 1 172 ? -18.903 10.107 10.949 1.00 90.62 172 ALA A CA 1
ATOM 1420 C C . ALA A 1 172 ? -17.512 10.592 10.504 1.00 90.62 172 ALA A C 1
ATOM 1422 O O . ALA A 1 172 ? -17.435 11.468 9.647 1.00 90.62 172 ALA A O 1
ATOM 1423 N N . LEU A 1 173 ? -16.431 9.990 11.012 1.00 86.62 173 LEU A N 1
ATOM 1424 C CA . LEU A 1 173 ? -15.056 10.312 10.605 1.00 86.62 173 LEU A CA 1
ATOM 1425 C C . LEU A 1 173 ? -14.765 9.879 9.157 1.00 86.62 173 LEU A C 1
ATOM 1427 O O . LEU A 1 173 ? -14.092 10.584 8.402 1.00 86.62 173 LEU A O 1
ATOM 1431 N N . VAL A 1 174 ? -15.344 8.749 8.741 1.00 84.88 174 VAL A N 1
ATOM 1432 C CA . VAL A 1 174 ? -15.190 8.182 7.388 1.00 84.88 174 VAL A CA 1
ATOM 1433 C C . VAL A 1 174 ? -16.003 8.942 6.332 1.00 84.88 174 VAL A C 1
ATOM 1435 O O . VAL A 1 174 ? -15.720 8.834 5.145 1.00 84.88 174 VAL A O 1
ATOM 1438 N N . LYS A 1 175 ? -16.994 9.757 6.724 1.00 80.25 175 LYS A N 1
ATOM 1439 C CA . LYS A 1 175 ? -17.762 10.583 5.769 1.00 80.25 175 LYS A CA 1
ATOM 1440 C C . LYS A 1 175 ? -16.918 11.665 5.083 1.00 80.25 175 LYS A C 1
ATOM 1442 O O . LYS A 1 175 ? -17.385 12.266 4.118 1.00 80.25 175 LYS A O 1
ATOM 1447 N N . SER A 1 176 ? -15.701 11.925 5.562 1.00 68.88 176 SER A N 1
ATOM 1448 C CA . SER A 1 176 ? -14.766 12.837 4.907 1.00 68.88 176 SER A CA 1
A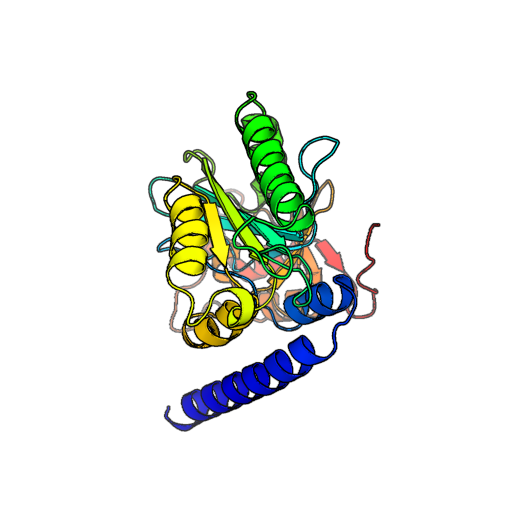TOM 1449 C C . SER A 1 176 ? -14.227 12.244 3.596 1.00 68.88 176 SER A C 1
ATOM 1451 O O . SER A 1 176 ? -13.896 11.062 3.508 1.00 68.88 176 SER A O 1
ATOM 1453 N N . SER A 1 177 ? -14.134 13.061 2.543 1.00 70.12 177 SER A N 1
ATOM 1454 C CA . SER A 1 177 ? -13.622 12.600 1.250 1.00 70.12 177 SER A CA 1
ATOM 1455 C C . SER A 1 177 ? -12.156 12.176 1.373 1.00 70.12 177 SER A C 1
ATOM 1457 O O . SER A 1 177 ? -11.300 12.995 1.707 1.00 70.12 177 SER A O 1
ATOM 1459 N N . GLY A 1 178 ? -11.864 10.915 1.054 1.00 86.19 178 GLY A N 1
ATOM 1460 C CA . GLY A 1 178 ? -10.496 10.414 0.906 1.00 86.19 178 GLY A CA 1
ATOM 1461 C C . GLY A 1 178 ? -9.883 9.739 2.132 1.00 86.19 178 GLY A C 1
ATOM 1462 O O . GLY A 1 178 ? -8.733 9.331 2.029 1.00 86.19 178 GLY A O 1
ATOM 1463 N N . ILE A 1 179 ? -10.608 9.564 3.244 1.00 93.56 179 ILE A N 1
ATOM 1464 C CA . ILE A 1 179 ? -10.143 8.764 4.391 1.00 93.56 179 ILE A CA 1
ATOM 1465 C C . ILE A 1 179 ? -11.022 7.522 4.563 1.00 93.56 179 ILE A C 1
ATOM 1467 O O . ILE A 1 179 ? -12.249 7.594 4.519 1.00 93.56 179 ILE A O 1
ATOM 1471 N N . LYS A 1 180 ? -10.390 6.375 4.810 1.00 95.62 180 LYS A N 1
ATOM 1472 C CA . LYS A 1 180 ? -11.023 5.151 5.295 1.00 95.62 180 LYS A CA 1
ATOM 1473 C C . LYS A 1 180 ? -10.465 4.809 6.671 1.00 95.62 180 LYS A C 1
ATOM 1475 O O . LYS A 1 180 ? -9.256 4.796 6.856 1.00 95.62 180 LYS A O 1
ATOM 1480 N N . ILE A 1 181 ? -11.341 4.470 7.610 1.00 95.62 181 ILE A N 1
ATOM 1481 C CA . ILE A 1 181 ? -10.962 3.881 8.898 1.00 95.62 181 ILE A CA 1
ATOM 1482 C C . ILE A 1 181 ? -11.578 2.486 8.948 1.00 95.62 181 ILE A C 1
ATOM 1484 O O . ILE A 1 181 ? -12.775 2.336 8.684 1.00 95.62 181 ILE A O 1
ATOM 1488 N N . GLN A 1 182 ? -10.770 1.472 9.245 1.00 95.25 182 GLN A N 1
ATOM 1489 C CA . GLN A 1 182 ? -11.218 0.085 9.361 1.00 95.25 182 GLN A CA 1
ATOM 1490 C C . GLN A 1 182 ? -10.499 -0.637 10.499 1.00 95.25 182 GLN A C 1
ATOM 1492 O O . GLN A 1 182 ? -9.420 -0.224 10.915 1.00 95.25 182 GLN A O 1
ATOM 1497 N N . SER A 1 183 ? -11.100 -1.711 11.006 1.00 97.00 183 SER A N 1
ATOM 1498 C CA . SER A 1 183 ? -10.452 -2.564 12.004 1.00 97.00 183 SER A CA 1
ATOM 1499 C C . SER A 1 183 ? -9.566 -3.618 11.354 1.00 97.00 183 SER A C 1
ATOM 1501 O O . SER A 1 183 ? -9.743 -3.951 10.178 1.00 97.00 183 SER A O 1
ATOM 1503 N N . PHE A 1 184 ? -8.688 -4.233 12.147 1.00 97.69 184 PHE A N 1
ATOM 1504 C CA . PHE A 1 184 ? -7.929 -5.406 11.705 1.00 97.69 184 PHE A CA 1
ATOM 1505 C C . PHE A 1 184 ? -8.844 -6.562 11.249 1.00 97.69 184 PHE A C 1
ATOM 1507 O O . PHE A 1 184 ? -8.537 -7.242 10.274 1.00 97.69 184 PHE A O 1
ATOM 1514 N N . ASP A 1 185 ? -10.026 -6.737 11.857 1.00 97.31 185 ASP A N 1
ATOM 1515 C CA . ASP A 1 185 ? -11.018 -7.742 11.423 1.00 97.31 185 ASP A CA 1
ATOM 1516 C C . ASP A 1 185 ? -11.433 -7.574 9.957 1.00 97.31 185 ASP A C 1
ATOM 1518 O O . ASP A 1 185 ? -11.642 -8.555 9.244 1.00 97.31 185 ASP A O 1
ATOM 1522 N N . SER A 1 186 ? -11.529 -6.322 9.500 1.00 95.81 186 SER A N 1
ATOM 1523 C CA . SER A 1 186 ? -12.007 -5.994 8.153 1.00 95.81 186 SER A CA 1
ATOM 1524 C C . SER A 1 186 ? -11.041 -6.493 7.071 1.00 95.81 186 SER A C 1
ATOM 1526 O O . SER A 1 186 ? -11.463 -6.819 5.959 1.00 95.81 186 SER A O 1
ATOM 1528 N N . LEU A 1 187 ? -9.746 -6.624 7.393 1.00 96.62 187 LEU A N 1
ATOM 1529 C CA . LEU A 1 187 ? -8.741 -7.134 6.457 1.00 96.62 187 LEU A CA 1
ATOM 1530 C C . LEU A 1 187 ? -8.985 -8.608 6.106 1.00 96.62 187 LEU A C 1
ATOM 1532 O O . LEU A 1 187 ? -8.823 -8.994 4.947 1.00 96.62 187 LEU A O 1
ATOM 1536 N N . ALA A 1 188 ? -9.448 -9.397 7.081 1.00 95.19 188 ALA A N 1
ATOM 1537 C CA . ALA A 1 188 ? -9.788 -10.808 6.916 1.00 95.19 188 ALA A CA 1
ATOM 1538 C C . ALA A 1 188 ? -11.042 -11.006 6.044 1.00 95.19 188 ALA A C 1
ATOM 1540 O O . ALA A 1 188 ? -11.140 -11.962 5.277 1.00 95.19 188 ALA A O 1
ATOM 1541 N N . GLU A 1 189 ? -12.008 -10.094 6.149 1.00 91.38 189 GLU A N 1
ATOM 1542 C CA . GLU A 1 189 ? -13.270 -10.140 5.397 1.00 91.38 189 GLU A CA 1
ATOM 1543 C C . GLU A 1 189 ? -13.077 -9.767 3.924 1.00 91.38 189 GLU A C 1
ATOM 1545 O O . GLU A 1 189 ? -13.773 -10.279 3.048 1.00 91.38 189 GLU A O 1
ATOM 1550 N N . GLY A 1 190 ? -12.090 -8.916 3.637 1.00 86.44 190 GLY A N 1
ATOM 1551 C CA . GLY A 1 190 ? -11.767 -8.458 2.289 1.00 86.44 190 GLY A CA 1
ATOM 1552 C C . GLY A 1 190 ? -10.904 -9.410 1.456 1.00 86.44 190 GLY A C 1
ATOM 1553 O O . GLY A 1 190 ? -10.519 -9.026 0.354 1.00 86.44 190 GLY A O 1
ATOM 1554 N N . LEU A 1 191 ? -10.563 -10.609 1.945 1.00 88.94 191 LEU A N 1
ATOM 1555 C CA . LEU A 1 191 ? -9.613 -11.507 1.274 1.00 88.94 191 LEU A CA 1
ATOM 1556 C C . LEU A 1 191 ? -10.067 -11.909 -0.137 1.00 88.94 191 LEU A C 1
ATOM 1558 O O . LEU A 1 191 ? -9.285 -11.797 -1.079 1.00 88.94 191 LEU A O 1
ATOM 1562 N N . ALA A 1 192 ? -11.326 -12.339 -0.294 1.00 81.44 192 ALA A N 1
ATOM 1563 C CA . ALA A 1 192 ? -11.860 -12.972 -1.512 1.00 81.44 192 ALA A CA 1
ATOM 1564 C C . ALA A 1 192 ? -11.668 -12.157 -2.808 1.00 81.44 192 ALA A C 1
ATOM 1566 O O . ALA A 1 192 ? -11.593 -12.734 -3.890 1.00 81.44 192 ALA A O 1
ATOM 1567 N N . GLY A 1 193 ? -11.590 -10.828 -2.708 1.00 81.75 193 GLY A N 1
ATOM 1568 C CA . GLY A 1 193 ? -11.469 -9.924 -3.855 1.00 81.75 193 GLY A CA 1
ATOM 1569 C C . GLY A 1 193 ? -10.043 -9.489 -4.197 1.00 81.75 193 GLY A C 1
ATOM 1570 O O . GLY A 1 193 ? -9.879 -8.630 -5.061 1.00 81.75 193 GLY A O 1
ATOM 1571 N N . LYS A 1 194 ? -9.015 -10.004 -3.510 1.00 91.12 194 LYS A N 1
ATOM 1572 C CA . LYS A 1 194 ? -7.652 -9.460 -3.589 1.00 91.12 194 LYS A CA 1
ATOM 1573 C C . LYS A 1 194 ? -6.654 -10.493 -4.088 1.00 91.12 194 LYS A C 1
ATOM 1575 O O . LYS A 1 194 ? -6.458 -11.527 -3.449 1.00 91.12 194 LYS A O 1
ATOM 1580 N N . SER A 1 195 ? -5.970 -10.176 -5.183 1.00 92.00 195 SER A N 1
ATOM 1581 C CA . SER A 1 195 ? -4.777 -10.904 -5.625 1.00 92.00 195 SER A CA 1
ATOM 1582 C C . SER A 1 195 ? -3.558 -10.553 -4.760 1.00 92.00 195 SER A C 1
ATOM 1584 O O . SER A 1 195 ? -3.530 -9.468 -4.161 1.00 92.00 195 SER A O 1
ATOM 1586 N N . PRO A 1 196 ? -2.551 -11.445 -4.678 1.00 94.94 196 PRO A N 1
ATOM 1587 C CA . PRO A 1 196 ? -1.259 -11.108 -4.107 1.00 94.94 196 PRO A CA 1
ATOM 1588 C C . PRO A 1 196 ? -0.602 -9.985 -4.902 1.00 94.94 196 PRO A C 1
ATOM 1590 O O . PRO A 1 196 ? -0.964 -9.681 -6.035 1.00 94.94 196 PRO A O 1
ATOM 1593 N N . VAL A 1 197 ? 0.366 -9.374 -4.253 1.00 97.50 197 VAL A N 1
ATOM 1594 C CA . VAL A 1 197 ? 1.029 -8.142 -4.649 1.00 97.50 197 VAL A CA 1
ATOM 1595 C C . VAL A 1 197 ? 2.490 -8.283 -4.230 1.00 97.50 197 VAL A C 1
ATOM 1597 O O . VAL A 1 197 ? 2.771 -8.927 -3.215 1.00 97.50 197 VAL A O 1
ATOM 1600 N N . ASN A 1 198 ? 3.417 -7.705 -4.987 1.00 97.88 198 ASN A N 1
ATOM 1601 C CA . ASN A 1 198 ? 4.807 -7.608 -4.574 1.00 97.88 198 ASN A CA 1
ATOM 1602 C C . ASN A 1 198 ? 4.965 -6.496 -3.531 1.00 97.88 198 ASN A C 1
ATOM 1604 O O . ASN A 1 198 ? 4.366 -5.422 -3.639 1.00 97.88 198 ASN A O 1
ATOM 1608 N N . ILE A 1 199 ? 5.844 -6.727 -2.559 1.00 98.19 199 ILE A N 1
ATOM 1609 C CA . ILE A 1 199 ? 6.357 -5.661 -1.700 1.00 98.19 199 ILE A CA 1
ATOM 1610 C C . ILE A 1 199 ? 7.514 -4.969 -2.417 1.00 98.19 199 ILE A C 1
ATOM 1612 O O . ILE A 1 199 ? 8.428 -5.626 -2.907 1.00 98.19 199 ILE A O 1
ATOM 1616 N N . GLY A 1 200 ? 7.478 -3.642 -2.475 1.00 97.62 200 GLY A N 1
ATOM 1617 C CA . GLY A 1 200 ? 8.572 -2.809 -2.953 1.00 97.62 200 GLY A CA 1
ATOM 1618 C C . GLY A 1 200 ? 9.258 -2.080 -1.801 1.00 97.62 200 GLY A C 1
ATOM 1619 O O . GLY A 1 200 ? 8.594 -1.505 -0.938 1.00 97.62 200 GLY A O 1
ATOM 1620 N N . ILE A 1 201 ? 10.588 -2.049 -1.808 1.00 96.38 201 ILE A N 1
ATOM 1621 C CA . ILE A 1 201 ? 11.383 -1.175 -0.941 1.00 96.38 201 ILE A CA 1
ATOM 1622 C C . ILE A 1 201 ? 11.914 -0.042 -1.798 1.00 96.38 201 ILE A C 1
ATOM 1624 O O . ILE A 1 201 ? 12.705 -0.252 -2.720 1.00 96.38 201 ILE A O 1
ATOM 1628 N N . ARG A 1 202 ? 11.473 1.176 -1.498 1.00 94.25 202 ARG A N 1
ATOM 1629 C CA . ARG A 1 202 ? 11.950 2.359 -2.203 1.00 94.25 202 ARG A CA 1
ATOM 1630 C C . ARG A 1 202 ? 13.386 2.668 -1.781 1.00 94.25 202 ARG A C 1
ATOM 1632 O O . ARG A 1 202 ? 13.650 2.889 -0.606 1.00 94.25 202 ARG A O 1
ATOM 1639 N N . LYS A 1 203 ? 14.287 2.736 -2.757 1.00 93.06 203 LYS A N 1
ATOM 1640 C CA . LYS A 1 203 ? 15.624 3.328 -2.644 1.00 93.06 203 LYS A CA 1
ATOM 1641 C C . LYS A 1 203 ? 15.649 4.651 -3.410 1.00 93.06 203 LYS A C 1
ATOM 1643 O O . LYS A 1 203 ? 14.697 4.988 -4.114 1.00 93.06 203 LYS A O 1
ATOM 1648 N N . ASN A 1 204 ? 16.739 5.405 -3.288 1.00 88.75 204 ASN A N 1
ATOM 1649 C CA . ASN A 1 204 ? 16.863 6.707 -3.954 1.00 88.75 204 ASN A CA 1
ATOM 1650 C C . ASN A 1 204 ? 16.746 6.609 -5.484 1.00 88.75 204 ASN A C 1
ATOM 1652 O O . ASN A 1 204 ? 16.126 7.469 -6.100 1.00 88.75 204 ASN A O 1
ATOM 1656 N N . GLU A 1 205 ? 17.315 5.561 -6.088 1.00 92.50 205 GLU A N 1
ATOM 1657 C CA . GLU A 1 205 ? 17.382 5.413 -7.551 1.00 92.50 205 GLU A CA 1
ATOM 1658 C C . GLU A 1 205 ? 16.457 4.333 -8.123 1.00 92.50 205 GLU A C 1
ATOM 1660 O O . GLU A 1 205 ? 16.225 4.299 -9.330 1.00 92.50 205 GLU A O 1
ATOM 1665 N N . TYR A 1 206 ? 15.979 3.408 -7.290 1.00 96.06 206 TYR A N 1
ATOM 1666 C CA . TYR A 1 206 ? 15.220 2.248 -7.745 1.00 96.06 206 TYR A CA 1
ATOM 1667 C C . TYR A 1 206 ? 14.257 1.736 -6.673 1.00 96.06 206 TYR A C 1
ATOM 1669 O O . TYR A 1 206 ? 14.374 2.065 -5.494 1.00 96.06 206 TYR A O 1
ATOM 1677 N N . ILE A 1 207 ? 13.316 0.890 -7.079 1.00 97.50 207 ILE A N 1
ATOM 1678 C CA . ILE A 1 207 ? 12.459 0.114 -6.182 1.00 97.50 207 ILE A CA 1
ATOM 1679 C C . ILE A 1 207 ? 12.958 -1.330 -6.190 1.00 97.50 207 ILE A C 1
ATOM 1681 O O . ILE A 1 207 ? 13.007 -1.959 -7.246 1.00 97.50 207 ILE A O 1
ATOM 1685 N N . ASP A 1 208 ? 13.346 -1.854 -5.028 1.00 97.44 208 ASP A N 1
ATOM 1686 C CA . ASP A 1 208 ? 13.639 -3.280 -4.872 1.00 97.44 208 ASP A CA 1
ATOM 1687 C C . ASP A 1 208 ? 12.333 -4.042 -4.700 1.00 97.44 208 ASP A C 1
ATOM 1689 O O . ASP A 1 208 ? 11.655 -3.900 -3.682 1.00 97.44 208 ASP A O 1
ATOM 1693 N N . VAL A 1 209 ? 11.964 -4.809 -5.719 1.00 97.50 209 VAL A N 1
ATOM 1694 C CA . VAL A 1 209 ? 10.759 -5.630 -5.709 1.00 97.50 209 VAL A CA 1
ATOM 1695 C C . VAL A 1 209 ? 11.109 -6.970 -5.078 1.00 97.50 209 VAL A C 1
ATOM 1697 O O . VAL A 1 209 ? 11.959 -7.719 -5.567 1.00 97.50 209 VAL A O 1
ATOM 1700 N N . ILE A 1 210 ? 10.452 -7.258 -3.962 1.00 95.94 210 ILE A N 1
ATOM 1701 C CA . ILE A 1 210 ? 10.697 -8.442 -3.152 1.00 95.94 210 ILE A CA 1
ATOM 1702 C C . ILE A 1 210 ? 9.841 -9.606 -3.654 1.00 95.94 210 ILE A C 1
ATOM 1704 O O . ILE A 1 210 ? 8.660 -9.447 -3.987 1.00 95.94 210 ILE A O 1
ATOM 1708 N N . GLY A 1 211 ? 10.466 -10.782 -3.684 1.00 93.50 211 GLY A N 1
ATOM 1709 C CA . GLY A 1 211 ? 9.896 -12.037 -4.157 1.00 93.50 211 GLY A CA 1
ATOM 1710 C C . GLY A 1 211 ? 10.661 -12.624 -5.340 1.00 93.50 211 GLY A C 1
ATOM 1711 O O . GLY A 1 211 ? 11.584 -12.020 -5.893 1.00 93.50 211 GLY A O 1
ATOM 1712 N N . ASP A 1 212 ? 10.237 -13.815 -5.742 1.00 94.62 212 ASP A N 1
ATOM 1713 C CA . ASP A 1 212 ? 10.862 -14.594 -6.818 1.00 94.62 212 ASP A CA 1
ATOM 1714 C C . ASP A 1 212 ? 10.151 -14.391 -8.159 1.00 94.62 212 ASP A C 1
ATOM 1716 O O . ASP A 1 212 ? 10.283 -15.197 -9.078 1.00 94.62 212 ASP A O 1
ATOM 1720 N N . GLU A 1 213 ? 9.322 -13.352 -8.260 1.00 94.25 213 GLU A N 1
ATOM 1721 C CA . GLU A 1 213 ? 8.556 -13.014 -9.452 1.00 94.25 213 GLU A CA 1
ATOM 1722 C C . GLU A 1 213 ? 8.178 -11.537 -9.477 1.00 94.25 213 GLU A C 1
ATOM 1724 O O . GLU A 1 213 ? 7.932 -10.928 -8.435 1.00 94.25 213 GLU A O 1
ATOM 1729 N N . PHE A 1 214 ? 8.079 -10.988 -10.685 1.00 94.94 214 PHE A N 1
ATOM 1730 C CA . PHE A 1 214 ? 7.448 -9.703 -10.946 1.00 94.94 214 PHE A CA 1
ATOM 1731 C C . PHE A 1 214 ? 5.996 -9.943 -11.381 1.00 94.94 214 PHE A C 1
ATOM 1733 O O . PHE A 1 214 ? 5.747 -10.270 -12.541 1.00 94.94 214 PHE A O 1
ATOM 1740 N N . LEU A 1 215 ? 5.051 -9.832 -10.439 1.00 93.62 215 LEU A N 1
ATOM 1741 C CA . LEU A 1 215 ? 3.684 -10.351 -10.599 1.00 93.62 215 LEU A CA 1
ATOM 1742 C C . LEU A 1 215 ? 2.915 -9.701 -11.757 1.00 93.62 215 LEU A C 1
ATOM 1744 O O . LEU A 1 215 ? 2.155 -10.378 -12.445 1.00 93.62 215 LEU A O 1
ATOM 1748 N N . LYS A 1 216 ? 3.136 -8.405 -12.011 1.00 91.62 216 LYS A N 1
ATOM 1749 C CA . LYS A 1 216 ? 2.529 -7.684 -13.140 1.00 91.62 216 LYS A CA 1
ATOM 1750 C C . LYS A 1 216 ? 3.485 -7.562 -14.318 1.00 91.62 216 LYS A C 1
ATOM 1752 O O . LYS A 1 216 ? 3.879 -6.458 -14.709 1.00 91.62 216 LYS A O 1
ATOM 1757 N N . SER A 1 217 ? 3.855 -8.696 -14.900 1.00 89.19 217 SER A N 1
ATOM 1758 C CA . SER A 1 217 ? 4.807 -8.750 -16.013 1.00 89.19 217 SER A CA 1
ATOM 1759 C C . SER A 1 217 ? 4.388 -7.899 -17.216 1.00 89.19 217 SER A C 1
ATOM 1761 O O . SER A 1 217 ? 5.251 -7.337 -17.889 1.00 89.19 217 SER A O 1
ATOM 1763 N N . GLU A 1 218 ? 3.091 -7.675 -17.469 1.00 87.81 218 GLU A N 1
ATOM 1764 C CA . GLU A 1 218 ? 2.645 -6.789 -18.558 1.00 87.81 218 GLU A CA 1
ATOM 1765 C C . GLU A 1 218 ? 3.146 -5.344 -18.387 1.00 87.81 218 GLU A C 1
ATOM 1767 O O . GLU A 1 218 ? 3.264 -4.596 -19.361 1.00 87.81 218 GLU A O 1
ATOM 1772 N N . GLY A 1 219 ? 3.518 -4.959 -17.161 1.00 89.38 219 GLY A N 1
ATOM 1773 C CA . GLY A 1 219 ? 4.184 -3.697 -16.860 1.00 89.38 219 GLY A CA 1
ATOM 1774 C C . GLY A 1 219 ? 5.520 -3.498 -17.578 1.00 89.38 219 GLY A C 1
ATOM 1775 O O . GLY A 1 219 ? 5.908 -2.351 -17.812 1.00 89.38 219 GLY A O 1
ATOM 1776 N N . CYS A 1 220 ? 6.186 -4.576 -18.009 1.00 92.62 220 CYS A N 1
ATOM 1777 C CA . CYS A 1 220 ? 7.457 -4.529 -18.734 1.00 92.62 220 CYS A CA 1
ATOM 1778 C C . CYS A 1 220 ? 7.405 -3.696 -20.030 1.00 92.62 220 CYS A C 1
ATOM 1780 O O . CYS A 1 220 ? 8.442 -3.205 -20.482 1.00 92.62 220 CYS A O 1
ATOM 1782 N N . ALA A 1 221 ? 6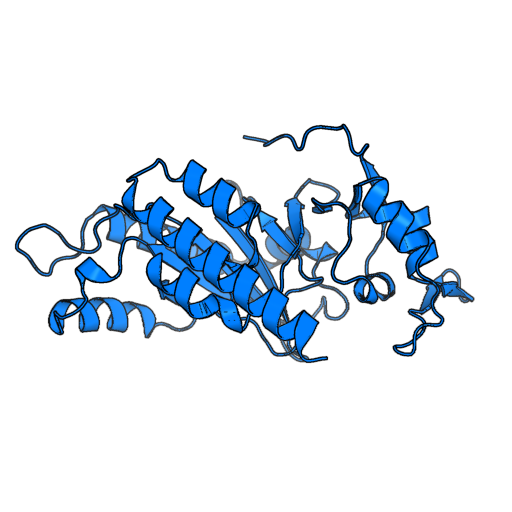.213 -3.492 -20.605 1.00 91.06 221 ALA A N 1
ATOM 1783 C CA . ALA A 1 221 ? 6.014 -2.615 -21.761 1.00 91.06 221 ALA A CA 1
ATOM 1784 C C . ALA A 1 221 ? 6.312 -1.134 -21.465 1.00 91.06 221 ALA A C 1
ATOM 1786 O O . ALA A 1 221 ? 6.667 -0.387 -22.375 1.00 91.06 221 ALA A O 1
ATOM 1787 N N . TRP A 1 222 ? 6.169 -0.706 -20.207 1.00 91.75 222 TRP A N 1
ATOM 1788 C CA . TRP A 1 222 ? 6.148 0.712 -19.837 1.00 91.75 222 TRP A CA 1
ATOM 1789 C C . TRP A 1 222 ? 7.270 1.125 -18.894 1.00 91.75 222 TRP A C 1
ATOM 1791 O O . TRP A 1 222 ? 7.713 2.269 -18.957 1.00 91.75 222 TRP A O 1
ATOM 1801 N N . ILE A 1 223 ? 7.715 0.229 -18.012 1.00 94.44 223 ILE A N 1
ATOM 1802 C CA . ILE A 1 223 ? 8.696 0.585 -16.983 1.00 94.44 223 ILE A CA 1
ATOM 1803 C C . ILE A 1 223 ? 10.072 0.906 -17.575 1.00 94.44 223 ILE A C 1
ATOM 1805 O O . ILE A 1 223 ? 10.472 0.365 -18.611 1.00 94.44 223 ILE A O 1
ATOM 1809 N N . GLU A 1 224 ? 10.816 1.755 -16.877 1.00 96.00 224 GLU A N 1
ATOM 1810 C CA . GLU A 1 224 ? 12.250 1.938 -17.080 1.00 96.00 224 GLU A CA 1
ATOM 1811 C C . GLU A 1 224 ? 12.996 0.880 -16.245 1.00 96.00 224 GLU A C 1
ATOM 1813 O O . GLU A 1 224 ? 12.943 0.955 -15.015 1.00 96.00 224 GLU A O 1
ATOM 1818 N N . PRO A 1 225 ? 13.655 -0.128 -16.860 1.00 96.88 225 PRO A N 1
ATOM 1819 C CA . PRO A 1 225 ? 14.243 -1.252 -16.124 1.00 96.88 225 PRO A CA 1
ATOM 1820 C C . PRO A 1 225 ? 15.219 -0.820 -15.026 1.00 96.88 225 PRO A C 1
ATOM 1822 O O . PRO A 1 225 ? 15.261 -1.426 -13.958 1.00 96.88 225 PRO A O 1
ATOM 1825 N N . THR A 1 226 ? 15.972 0.257 -15.253 1.00 97.25 226 THR A N 1
ATOM 1826 C CA . THR A 1 226 ? 16.998 0.732 -14.311 1.00 97.25 226 THR A CA 1
ATOM 1827 C C . THR A 1 226 ? 16.430 1.301 -13.004 1.00 97.25 226 THR A C 1
ATOM 1829 O O . THR A 1 226 ? 17.164 1.387 -12.013 1.00 97.25 226 THR A O 1
ATOM 1832 N N . GLN A 1 227 ? 15.130 1.628 -12.970 1.00 97.56 227 GLN A N 1
ATOM 1833 C CA . GLN A 1 227 ? 14.400 2.075 -11.776 1.00 97.56 227 GLN A CA 1
ATOM 1834 C C . GLN A 1 227 ? 13.858 0.918 -10.924 1.00 97.56 227 GLN A C 1
ATOM 1836 O O . GLN A 1 227 ? 13.198 1.155 -9.912 1.00 97.56 227 GLN A O 1
ATOM 1841 N N . PHE A 1 228 ? 14.135 -0.332 -11.296 1.00 98.25 228 PHE A N 1
ATOM 1842 C CA . PHE A 1 228 ? 13.714 -1.512 -10.548 1.00 98.25 228 PHE A CA 1
ATOM 1843 C C . PHE A 1 228 ? 14.906 -2.422 -10.254 1.00 98.25 228 PHE A C 1
ATOM 1845 O O . PHE A 1 228 ? 15.856 -2.517 -11.034 1.00 98.25 228 PHE A O 1
ATOM 1852 N N . ARG A 1 229 ? 14.844 -3.103 -9.109 1.00 98.00 229 ARG A N 1
ATOM 1853 C CA . ARG A 1 229 ? 15.727 -4.213 -8.749 1.00 98.00 229 ARG A CA 1
ATOM 1854 C C . ARG A 1 229 ? 14.883 -5.452 -8.485 1.00 98.00 229 ARG A C 1
ATOM 1856 O O . ARG A 1 229 ? 13.892 -5.361 -7.770 1.00 98.00 229 ARG A O 1
ATOM 1863 N N . LEU A 1 230 ? 15.269 -6.580 -9.075 1.00 97.75 230 LEU A N 1
ATOM 1864 C CA . LEU A 1 230 ? 14.596 -7.873 -8.932 1.00 97.75 230 LEU A CA 1
ATOM 1865 C C . LEU A 1 230 ? 15.552 -8.919 -8.347 1.00 97.75 230 LEU A C 1
ATOM 1867 O O . LEU A 1 230 ? 16.771 -8.751 -8.393 1.00 97.75 230 LEU A O 1
ATOM 1871 N N . SER A 1 231 ? 15.001 -10.017 -7.829 1.00 97.44 231 SER A N 1
ATOM 1872 C CA . SER A 1 231 ? 15.775 -11.229 -7.538 1.00 97.44 231 SER A CA 1
ATOM 1873 C C . SER A 1 231 ? 16.287 -11.882 -8.829 1.00 97.44 231 SER A C 1
ATOM 1875 O O . SER A 1 231 ? 15.749 -11.635 -9.915 1.00 97.44 231 SER A O 1
ATOM 1877 N N . GLN A 1 232 ? 17.320 -12.722 -8.723 1.00 97.69 232 GLN A N 1
ATOM 1878 C CA . GLN A 1 232 ? 17.809 -13.498 -9.862 1.00 97.69 232 GLN A CA 1
ATOM 1879 C C . GLN A 1 232 ? 16.702 -14.432 -10.360 1.00 97.69 232 GLN A C 1
ATOM 1881 O O . GLN A 1 232 ? 16.424 -14.460 -11.556 1.00 97.69 232 GLN A O 1
ATOM 1886 N N . SER A 1 233 ? 15.985 -15.081 -9.440 1.00 97.06 233 SER A N 1
ATOM 1887 C CA . SER A 1 233 ? 14.827 -15.919 -9.763 1.00 97.06 233 SER A CA 1
ATOM 1888 C C . SER A 1 233 ? 13.722 -15.159 -10.516 1.00 97.06 233 SER A C 1
ATOM 1890 O O . SER A 1 233 ? 13.220 -15.644 -11.532 1.00 97.06 233 SER A O 1
ATOM 1892 N N . ALA A 1 234 ? 13.365 -13.941 -10.086 1.00 96.62 234 ALA A N 1
ATOM 1893 C CA . ALA A 1 234 ? 12.367 -13.124 -10.782 1.00 96.62 234 ALA A CA 1
ATOM 1894 C C . ALA A 1 234 ? 12.834 -12.704 -12.184 1.00 96.62 234 ALA A C 1
ATOM 1896 O O . ALA A 1 234 ? 12.047 -12.740 -13.133 1.00 96.62 234 ALA A O 1
ATOM 1897 N N . LYS A 1 235 ? 14.114 -12.335 -12.327 1.00 96.94 235 LYS A N 1
ATOM 1898 C CA . LYS A 1 235 ? 14.719 -12.040 -13.631 1.00 96.94 235 LYS A CA 1
ATOM 1899 C C . LYS A 1 235 ? 14.659 -13.256 -14.553 1.00 96.94 235 LYS A C 1
ATOM 1901 O O . LYS A 1 235 ? 14.226 -13.117 -15.694 1.00 96.94 235 LYS A O 1
ATOM 1906 N N . ASP A 1 236 ? 15.069 -14.427 -14.078 1.00 95.94 236 ASP A N 1
ATOM 1907 C CA . ASP A 1 236 ? 15.110 -15.642 -14.893 1.00 95.94 236 ASP A CA 1
ATOM 1908 C C . ASP A 1 236 ? 13.706 -16.028 -15.366 1.00 95.94 236 ASP A C 1
ATOM 1910 O O . ASP A 1 236 ? 13.521 -16.370 -16.534 1.00 95.94 236 ASP A O 1
ATOM 1914 N N . LYS A 1 237 ? 12.689 -15.882 -14.506 1.00 94.50 237 LYS A N 1
ATOM 1915 C CA . LYS A 1 237 ? 11.289 -16.048 -14.916 1.00 94.50 237 LYS A CA 1
ATOM 1916 C C . LYS A 1 237 ? 10.901 -15.088 -16.037 1.00 94.50 237 LYS A C 1
ATOM 1918 O O . LYS A 1 237 ? 10.346 -15.555 -17.023 1.00 94.50 237 LYS A O 1
ATOM 1923 N N . LEU A 1 238 ? 11.213 -13.792 -15.925 1.00 92.50 238 LEU A N 1
ATOM 1924 C CA . LEU A 1 238 ? 10.931 -12.814 -16.988 1.00 92.50 238 LEU A CA 1
ATOM 1925 C C . LEU A 1 238 ? 11.636 -13.174 -18.303 1.00 92.50 238 LEU A C 1
ATOM 1927 O O . LEU A 1 238 ? 11.021 -13.114 -19.362 1.00 92.50 238 LEU A O 1
ATOM 1931 N N . MET A 1 239 ? 12.904 -13.584 -18.246 1.00 92.50 239 MET A N 1
ATOM 1932 C CA . MET A 1 239 ? 13.681 -13.961 -19.436 1.00 92.50 239 MET A CA 1
ATOM 1933 C C . MET A 1 239 ? 13.132 -15.211 -20.137 1.00 92.50 239 MET A C 1
ATOM 1935 O O . MET A 1 239 ? 13.247 -15.331 -21.358 1.00 92.50 239 MET A O 1
ATOM 1939 N N . ASN A 1 240 ? 12.524 -16.113 -19.363 1.00 90.94 240 ASN A N 1
ATOM 1940 C CA . ASN A 1 240 ? 11.892 -17.341 -19.840 1.00 90.94 240 ASN A CA 1
ATOM 1941 C C . ASN A 1 240 ? 10.408 -17.163 -20.194 1.00 90.94 240 ASN A C 1
ATOM 1943 O O . ASN A 1 240 ? 9.763 -18.132 -20.594 1.00 90.94 240 ASN A O 1
ATOM 1947 N N . MET A 1 241 ? 9.840 -15.959 -20.048 1.00 86.44 241 MET A N 1
ATOM 1948 C CA . MET A 1 241 ? 8.497 -15.692 -20.549 1.00 86.44 241 MET A CA 1
ATOM 1949 C C . MET A 1 241 ? 8.535 -15.712 -22.073 1.00 86.44 241 MET A C 1
ATOM 1951 O O . MET A 1 241 ? 9.020 -14.791 -22.731 1.00 86.44 241 MET A O 1
ATOM 1955 N N . ASP A 1 242 ? 7.986 -16.775 -22.647 1.00 68.50 242 ASP A N 1
ATOM 1956 C CA . ASP A 1 242 ? 7.692 -16.806 -24.064 1.00 68.50 242 ASP A CA 1
ATOM 1957 C C . ASP A 1 242 ? 6.553 -15.821 -24.313 1.00 68.50 242 ASP A C 1
ATOM 1959 O O . ASP A 1 242 ? 5.411 -16.063 -23.917 1.00 68.50 242 ASP A O 1
ATOM 1963 N N . GLY A 1 243 ? 6.817 -14.728 -25.032 1.00 56.38 243 GLY A N 1
ATOM 1964 C CA . GLY A 1 243 ? 5.772 -13.797 -25.474 1.00 56.38 243 GLY A CA 1
ATOM 1965 C C . GLY A 1 243 ? 4.642 -14.449 -26.303 1.00 56.38 243 GLY A C 1
ATOM 1966 O O . GLY A 1 243 ? 3.776 -13.752 -26.807 1.00 56.38 243 GLY A O 1
ATOM 1967 N N . GLY A 1 244 ? 4.636 -15.771 -26.501 1.00 45.19 244 GLY A N 1
ATOM 1968 C CA . GLY A 1 244 ? 3.672 -16.538 -27.289 1.00 45.19 244 GLY A CA 1
ATOM 1969 C C . GLY A 1 244 ? 2.473 -17.125 -26.532 1.00 45.19 244 GLY A C 1
ATOM 1970 O O . GLY A 1 244 ? 1.745 -17.914 -27.132 1.00 45.19 244 GLY A O 1
ATOM 1971 N N . GLY A 1 245 ? 2.239 -16.785 -25.261 1.00 43.25 245 GLY A N 1
ATOM 1972 C CA . GLY A 1 245 ? 0.984 -17.143 -24.587 1.00 43.25 245 GLY A CA 1
ATOM 1973 C C . GLY A 1 245 ? -0.251 -16.501 -25.259 1.00 43.25 245 GLY A C 1
ATOM 1974 O O . GLY A 1 245 ? -0.117 -15.492 -25.952 1.00 43.25 245 GLY A O 1
ATOM 1975 N N . PRO A 1 246 ? -1.476 -17.030 -25.052 1.00 43.47 246 PRO A N 1
ATOM 1976 C CA . PRO A 1 246 ? -2.707 -16.505 -25.669 1.00 43.47 246 PRO A CA 1
ATOM 1977 C C . PRO A 1 246 ? -3.053 -15.057 -25.268 1.00 43.47 246 PRO A C 1
ATOM 1979 O O . PRO A 1 246 ? -3.952 -14.454 -25.851 1.00 43.47 246 PRO A O 1
ATOM 1982 N N . TYR A 1 247 ? -2.325 -14.480 -24.310 1.00 47.31 247 TYR A N 1
ATOM 1983 C CA . TYR A 1 247 ? -2.428 -13.090 -23.891 1.00 47.31 247 TYR A CA 1
ATOM 1984 C C . TYR A 1 247 ? -1.169 -12.340 -24.353 1.00 47.31 247 TYR A C 1
ATOM 1986 O O . TYR A 1 247 ? -0.111 -12.477 -23.759 1.00 47.31 247 TYR A O 1
ATOM 1994 N N . MET A 1 248 ? -1.320 -11.631 -25.479 1.00 52.84 248 MET A N 1
ATOM 1995 C CA . MET A 1 248 ? -0.440 -10.639 -26.125 1.00 52.84 248 MET A CA 1
ATOM 1996 C C . MET A 1 248 ? 1.066 -10.657 -25.791 1.00 52.84 248 MET A C 1
ATOM 1998 O O . MET A 1 248 ? 1.475 -10.302 -24.691 1.00 52.84 248 MET A O 1
ATOM 2002 N N . LYS A 1 249 ? 1.901 -10.860 -26.824 1.00 59.09 249 LYS A N 1
ATOM 2003 C CA . LYS A 1 249 ? 3.311 -10.425 -26.850 1.00 59.09 249 LYS A CA 1
ATOM 2004 C C . LYS A 1 249 ? 3.427 -9.010 -26.274 1.00 59.09 249 LYS A C 1
ATOM 2006 O O . LYS A 1 249 ? 2.978 -8.058 -26.914 1.00 59.09 249 LYS A O 1
ATOM 2011 N N . SER A 1 250 ? 4.040 -8.863 -25.100 1.00 75.38 250 SER A N 1
ATOM 2012 C CA . SER A 1 250 ? 4.417 -7.546 -24.594 1.00 75.38 250 SER A CA 1
ATOM 2013 C C . SER A 1 250 ? 5.603 -7.051 -25.414 1.00 75.38 250 SER A C 1
ATOM 2015 O O . SER A 1 250 ? 6.680 -7.646 -25.402 1.00 75.38 250 SER A O 1
ATOM 2017 N N . VAL A 1 251 ? 5.381 -5.985 -26.176 1.00 84.00 251 VAL A N 1
ATOM 2018 C CA . VAL A 1 251 ? 6.367 -5.392 -27.081 1.00 84.00 251 VAL A CA 1
ATOM 2019 C C . VAL A 1 251 ? 6.581 -3.940 -26.693 1.00 84.00 251 VAL A C 1
ATOM 2021 O O . VAL A 1 251 ? 5.627 -3.238 -26.357 1.00 84.00 251 VAL A O 1
ATOM 2024 N N . ARG A 1 252 ? 7.827 -3.476 -26.788 1.00 88.38 252 ARG A N 1
ATOM 2025 C CA . ARG A 1 252 ? 8.178 -2.063 -26.627 1.00 88.38 252 ARG A CA 1
ATOM 2026 C C . ARG A 1 252 ? 9.113 -1.596 -27.732 1.00 88.38 252 ARG A C 1
ATOM 2028 O O . ARG A 1 252 ? 9.783 -2.399 -28.380 1.00 88.38 252 ARG A O 1
ATOM 2035 N N . THR A 1 253 ? 9.164 -0.285 -27.933 1.00 88.75 253 THR A N 1
ATOM 2036 C CA . THR A 1 253 ? 10.041 0.337 -28.928 1.00 88.75 253 THR A CA 1
ATOM 2037 C C . THR A 1 253 ? 11.329 0.810 -28.267 1.00 88.75 253 THR A C 1
ATOM 2039 O O . THR A 1 253 ? 11.292 1.643 -27.365 1.00 88.75 253 THR A O 1
ATOM 2042 N N . VAL A 1 254 ? 12.472 0.318 -28.744 1.00 88.31 254 VAL A N 1
ATOM 2043 C CA . VAL A 1 254 ? 13.813 0.717 -28.296 1.00 88.31 254 VAL A CA 1
ATOM 2044 C C . VAL A 1 254 ? 14.628 1.106 -29.522 1.00 88.31 254 VAL A C 1
ATOM 2046 O O . VAL A 1 254 ? 14.766 0.316 -30.455 1.00 88.31 254 VAL A O 1
ATOM 2049 N N . GLY A 1 255 ? 15.114 2.350 -29.574 1.00 89.81 255 GLY A N 1
ATOM 2050 C CA . GLY A 1 255 ? 15.866 2.853 -30.732 1.00 89.81 255 GLY A CA 1
ATOM 2051 C C . GLY A 1 255 ? 15.113 2.718 -32.066 1.00 89.81 255 GLY A C 1
ATOM 2052 O O . GLY A 1 255 ? 15.721 2.419 -33.089 1.00 89.81 255 GLY A O 1
ATOM 2053 N N . GLY A 1 256 ? 13.781 2.852 -32.046 1.00 90.12 256 GLY A N 1
ATOM 2054 C CA . GLY A 1 256 ? 12.921 2.692 -33.226 1.00 90.12 256 GLY A CA 1
ATOM 2055 C C . GLY A 1 256 ? 12.624 1.243 -33.633 1.00 90.12 256 GLY A C 1
ATOM 2056 O O . GLY A 1 256 ? 11.956 1.030 -34.641 1.00 90.12 256 GLY A O 1
ATOM 2057 N N . LYS A 1 257 ? 13.083 0.242 -32.870 1.00 90.50 257 LYS A N 1
ATOM 2058 C CA . LYS A 1 257 ? 12.833 -1.181 -33.139 1.00 90.50 257 LYS A CA 1
ATOM 2059 C C . LYS A 1 257 ? 11.905 -1.790 -32.097 1.00 90.50 257 LYS A C 1
ATOM 2061 O O . LYS A 1 257 ? 12.006 -1.493 -30.912 1.00 90.50 257 LYS A O 1
ATOM 2066 N N . SER A 1 258 ? 11.031 -2.675 -32.561 1.00 89.88 258 SER A N 1
ATOM 2067 C CA . SER A 1 258 ? 10.183 -3.517 -31.719 1.00 89.88 258 SER A CA 1
ATOM 2068 C C . SER A 1 258 ? 11.029 -4.600 -31.048 1.00 89.88 258 SER A C 1
ATOM 2070 O O . SER A 1 258 ? 11.658 -5.396 -31.746 1.00 89.88 258 SER A O 1
ATOM 2072 N N . VAL A 1 259 ? 11.010 -4.660 -29.719 1.00 91.00 259 VAL A N 1
ATOM 2073 C CA . VAL A 1 259 ? 11.689 -5.691 -28.918 1.00 91.00 259 VAL A CA 1
ATOM 2074 C C . VAL A 1 259 ? 10.711 -6.369 -27.961 1.00 91.00 259 VAL A C 1
ATOM 2076 O O . VAL A 1 259 ? 9.684 -5.791 -27.602 1.00 91.00 259 VAL A O 1
ATOM 2079 N N . ASP A 1 260 ? 11.036 -7.594 -27.549 1.00 91.44 260 ASP A N 1
ATOM 2080 C CA . ASP A 1 260 ? 10.318 -8.304 -26.487 1.00 91.44 260 ASP A CA 1
ATOM 2081 C C . ASP A 1 260 ? 10.521 -7.569 -25.154 1.00 91.44 260 ASP A C 1
ATOM 2083 O O . ASP A 1 260 ? 11.654 -7.395 -24.695 1.00 91.44 260 ASP A O 1
ATOM 2087 N N . SER A 1 261 ? 9.429 -7.094 -24.556 1.00 92.38 261 SER A N 1
ATOM 2088 C CA . SER A 1 261 ? 9.484 -6.280 -23.343 1.00 92.38 261 SER A CA 1
ATOM 2089 C C . SER A 1 261 ? 10.022 -7.046 -22.141 1.00 92.38 261 SER A C 1
ATOM 2091 O O . SER A 1 261 ? 10.722 -6.452 -21.322 1.00 92.38 261 SER A O 1
ATOM 2093 N N . TYR A 1 262 ? 9.697 -8.334 -22.012 1.00 92.75 262 TYR A N 1
ATOM 2094 C CA . TYR A 1 262 ? 10.115 -9.138 -20.865 1.00 92.75 262 TYR A CA 1
ATOM 2095 C C . TYR A 1 262 ? 11.621 -9.362 -20.903 1.00 92.75 262 TYR A C 1
ATOM 2097 O O . TYR A 1 262 ? 12.307 -9.088 -19.918 1.00 92.75 262 TYR A O 1
ATOM 2105 N N . LYS A 1 263 ? 12.143 -9.749 -22.075 1.00 92.50 263 LYS A N 1
ATOM 2106 C CA . LYS A 1 263 ? 13.585 -9.934 -22.287 1.00 92.50 263 LYS A CA 1
ATOM 2107 C C . LYS A 1 263 ? 14.346 -8.628 -22.122 1.00 92.50 263 LYS A C 1
ATOM 2109 O O . LYS A 1 263 ? 15.329 -8.586 -21.391 1.00 92.50 263 LYS A O 1
ATOM 2114 N N . TYR A 1 264 ? 13.845 -7.540 -22.710 1.00 94.56 264 TYR A N 1
ATOM 2115 C CA . TYR A 1 264 ? 14.466 -6.228 -22.553 1.00 94.56 264 TYR A CA 1
ATOM 2116 C C . TYR A 1 264 ? 14.553 -5.808 -21.080 1.00 94.56 264 TYR A C 1
ATOM 2118 O O . TYR A 1 264 ? 15.604 -5.356 -20.629 1.00 94.56 264 TYR A O 1
ATOM 2126 N N . VAL A 1 265 ? 13.475 -5.971 -20.305 1.00 95.50 265 VAL A N 1
ATOM 2127 C CA . VAL A 1 265 ? 13.511 -5.668 -18.868 1.00 95.50 265 VAL A CA 1
ATOM 2128 C C . VAL A 1 265 ? 14.474 -6.603 -18.142 1.00 95.50 265 VAL A C 1
ATOM 2130 O O . VAL A 1 265 ? 15.331 -6.111 -17.417 1.00 95.50 265 VAL A O 1
ATOM 2133 N N . GLY A 1 266 ? 14.392 -7.919 -18.342 1.00 95.50 266 GLY A N 1
ATOM 2134 C CA . GLY A 1 266 ? 15.261 -8.880 -17.655 1.00 95.50 266 GLY A CA 1
ATOM 2135 C C . GLY A 1 266 ? 16.757 -8.682 -17.944 1.00 95.50 266 GLY A C 1
ATOM 2136 O O . GLY A 1 266 ? 17.592 -8.896 -17.063 1.00 95.50 266 GLY A O 1
ATOM 2137 N N . GLU A 1 267 ? 17.113 -8.209 -19.140 1.00 96.44 267 GLU A N 1
ATOM 2138 C CA . GLU A 1 267 ? 18.491 -7.866 -19.516 1.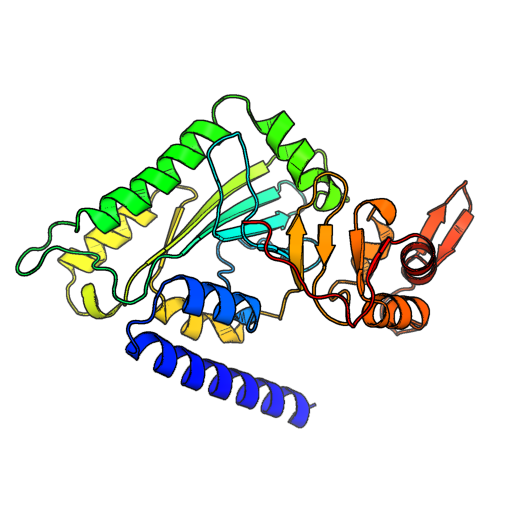00 96.44 267 GLU A CA 1
ATOM 2139 C C . GLU A 1 267 ? 19.001 -6.585 -18.841 1.00 96.44 267 GLU A C 1
ATOM 2141 O O . GLU A 1 267 ? 20.190 -6.499 -18.537 1.00 96.44 267 GLU A O 1
ATOM 2146 N N . ASN A 1 268 ? 18.121 -5.611 -18.586 1.00 97.56 268 ASN A N 1
ATOM 2147 C CA . ASN A 1 268 ? 18.505 -4.249 -18.188 1.00 97.56 268 ASN A CA 1
ATOM 2148 C C . ASN A 1 268 ? 18.113 -3.869 -16.748 1.00 97.56 268 ASN A C 1
ATOM 2150 O O . ASN A 1 268 ? 18.479 -2.795 -16.269 1.00 97.56 268 ASN A O 1
ATOM 2154 N N . VAL A 1 269 ? 17.355 -4.716 -16.052 1.00 97.88 269 VAL A N 1
ATOM 2155 C CA . VAL A 1 269 ? 16.953 -4.490 -14.660 1.00 97.88 269 VAL A CA 1
ATOM 2156 C C . VAL A 1 269 ? 18.128 -4.686 -13.708 1.00 97.88 269 VAL A C 1
ATOM 2158 O O . VAL A 1 269 ? 19.028 -5.495 -13.956 1.00 97.88 269 VAL A O 1
ATOM 2161 N N . ARG A 1 270 ? 18.116 -3.981 -12.573 1.00 98.06 270 ARG A N 1
ATOM 2162 C CA . ARG A 1 270 ? 19.073 -4.266 -11.499 1.00 98.06 270 ARG A CA 1
ATOM 2163 C C . ARG A 1 270 ? 18.759 -5.641 -10.912 1.00 98.06 270 ARG A C 1
ATOM 2165 O O . ARG A 1 270 ? 17.595 -6.009 -10.761 1.00 98.06 270 ARG A O 1
ATOM 2172 N N . VAL A 1 271 ? 19.791 -6.389 -10.537 1.00 97.44 271 VAL A N 1
ATOM 2173 C CA . VAL A 1 271 ? 19.624 -7.747 -10.008 1.00 97.44 271 VAL A CA 1
ATOM 2174 C C . VAL A 1 271 ? 20.238 -7.842 -8.627 1.00 97.44 271 VAL A C 1
ATOM 2176 O O . VAL A 1 271 ? 21.350 -7.374 -8.389 1.00 97.44 271 VAL A O 1
ATOM 2179 N N . ARG A 1 272 ? 19.489 -8.452 -7.721 1.00 96.00 272 ARG A N 1
ATOM 2180 C CA . ARG A 1 272 ? 19.908 -8.833 -6.382 1.00 96.00 272 ARG A CA 1
ATOM 2181 C C . ARG A 1 272 ? 20.026 -10.356 -6.327 1.00 96.00 272 ARG A C 1
ATOM 2183 O O . ARG A 1 272 ? 19.190 -11.063 -6.884 1.00 96.00 272 ARG A O 1
ATOM 2190 N N . SER A 1 273 ? 21.042 -10.857 -5.626 1.00 94.62 273 SER A N 1
ATOM 2191 C CA . SER A 1 273 ? 21.184 -12.298 -5.380 1.00 94.62 273 SER A CA 1
ATOM 2192 C C . SER A 1 273 ? 20.001 -12.826 -4.565 1.00 94.62 273 SER A C 1
ATOM 2194 O O . SER A 1 273 ? 19.570 -12.178 -3.615 1.00 94.62 273 SER A O 1
ATOM 2196 N N . ASP A 1 274 ? 19.516 -14.028 -4.867 1.00 93.06 274 ASP A N 1
ATOM 2197 C CA . ASP A 1 274 ? 18.427 -14.663 -4.104 1.00 93.06 274 ASP A CA 1
ATOM 2198 C C . ASP A 1 274 ? 18.814 -14.933 -2.637 1.00 93.06 274 ASP A C 1
ATOM 2200 O O . ASP A 1 274 ? 17.957 -15.093 -1.775 1.00 93.06 274 ASP A O 1
ATOM 2204 N N . LYS A 1 275 ? 20.121 -14.956 -2.338 1.00 90.19 275 LYS A N 1
ATOM 2205 C CA . LYS A 1 275 ? 20.659 -15.111 -0.977 1.00 90.19 275 LYS A CA 1
ATOM 2206 C C . LYS A 1 275 ? 20.927 -13.782 -0.267 1.00 90.19 275 LYS A C 1
ATOM 2208 O O . LYS A 1 275 ? 21.298 -13.799 0.904 1.00 90.19 275 LYS A O 1
ATOM 2213 N N . GLU A 1 276 ? 20.828 -12.650 -0.964 1.00 89.75 276 GLU A N 1
ATOM 2214 C CA . GLU A 1 276 ? 21.015 -11.339 -0.338 1.00 89.75 276 GLU A CA 1
ATOM 2215 C C . GLU A 1 276 ? 19.835 -11.078 0.607 1.00 89.75 276 GLU A C 1
ATOM 2217 O O . GLU A 1 276 ? 18.684 -11.141 0.166 1.00 89.75 276 GLU A O 1
ATOM 2222 N N . PRO A 1 277 ? 20.084 -10.801 1.899 1.00 82.56 277 PRO A N 1
ATOM 2223 C CA . PRO A 1 277 ? 19.007 -10.504 2.824 1.00 82.56 277 PRO A CA 1
ATOM 2224 C C . PRO A 1 277 ? 18.299 -9.218 2.400 1.00 82.56 277 PRO A C 1
ATOM 2226 O O . PRO A 1 277 ? 18.926 -8.244 1.981 1.00 82.56 277 PRO A O 1
ATOM 2229 N N . VAL A 1 278 ? 16.981 -9.196 2.561 1.00 77.56 278 VAL A N 1
ATOM 2230 C CA . VAL A 1 278 ? 16.201 -7.968 2.433 1.00 77.56 278 VAL A CA 1
ATOM 2231 C C . VAL A 1 278 ? 16.466 -7.138 3.687 1.00 77.56 278 VAL A C 1
ATOM 2233 O O . VAL A 1 278 ? 15.953 -7.446 4.759 1.00 77.56 278 VAL A O 1
ATOM 2236 N N . ILE A 1 279 ? 17.351 -6.147 3.574 1.00 69.50 279 ILE A N 1
ATOM 2237 C CA . ILE A 1 279 ? 17.743 -5.301 4.704 1.00 69.50 279 ILE A CA 1
ATOM 2238 C C . ILE A 1 279 ? 16.686 -4.214 4.909 1.00 69.50 279 ILE A C 1
ATOM 2240 O O . ILE A 1 279 ? 16.423 -3.413 4.006 1.00 69.50 279 ILE A O 1
ATOM 2244 N N . ASP A 1 280 ? 16.133 -4.169 6.120 1.00 59.91 280 ASP A N 1
ATOM 2245 C CA . ASP A 1 280 ? 15.344 -3.046 6.616 1.00 59.91 280 ASP A CA 1
ATOM 2246 C C . ASP A 1 280 ? 16.281 -1.847 6.789 1.00 59.91 280 ASP A C 1
ATOM 2248 O O . ASP A 1 280 ? 17.143 -1.840 7.667 1.00 59.91 280 ASP A O 1
ATOM 2252 N N . GLU A 1 281 ? 16.145 -0.828 5.944 1.00 54.31 281 GLU A N 1
ATOM 2253 C CA . GLU A 1 281 ? 16.680 0.483 6.307 1.00 54.31 281 GLU A CA 1
ATOM 2254 C C . GLU A 1 281 ? 15.766 1.043 7.403 1.00 54.31 281 GLU A C 1
ATOM 2256 O O . GLU A 1 281 ? 14.568 1.245 7.175 1.00 54.31 281 GLU A O 1
ATOM 2261 N N . ALA A 1 282 ? 16.334 1.171 8.607 1.00 37.97 282 ALA A N 1
ATOM 2262 C CA . ALA A 1 282 ? 15.676 1.692 9.803 1.00 37.97 282 ALA A CA 1
ATOM 2263 C C . ALA A 1 282 ? 15.043 3.068 9.536 1.00 37.97 282 ALA A C 1
ATOM 2265 O O . ALA A 1 282 ? 15.771 3.953 9.035 1.00 37.97 282 ALA A O 1
#

Secondary structure (DSSP, 8-state):
-HHHHHHHHHHHHHHHHHHHHHHTT---HHHHHHHHHHSGGGS--TT--TT-BGGGEEEES-EETTTEE-SEEEEEE-SS-EEEEEEEE--TT--SB-TTSSSBPHHHHHHHHHHHHHHHHHHSS-HHHHHHHHGGGS-S-TTS-EEEEEEEE-S-GGGTTT-HHHHHHHHHHHTSTTEEEE-HHHHHHTGGG----EEEEE-SS-EEEESSS-S-GGGGGT--GGGEEEEHHHHHHHHT--TTSSS---EEEETTEEEEHHHHHHHHSEEE-TTS------

Organism: NCBI:txid648995

Radius of gyration: 20.18 Å; chains: 1; bounding box: 46×50×64 Å